Protein AF-A0A9D7CNT5-F1 (afdb_monomer)

pLDDT: mean 75.41, std 21.06, range [36.44, 98.56]

Sequence (329 aa):
MRHAVCVSWAFATLTALVACDKGSSTTARPSPSAAPSAATTAANAPPASASPSAASPAASAALAAGKMAHCPNIVPGANTVIKDAEGGVSLTITAKEPASVTEIRTRGKVLAESAKNMTPDVKHTGSGEGGGSFGRCPVVMRNTAVELKDVEGGAELVVKPKDPKELDWLKREARERLAELGDRAAKEAGQGKMAHCPSATDGAKTTAKDLKDAVEVTIVGTNEAQAKEIRERGKQVIAAAKLEAKKVTHKGDGSGGGGFGRCPVVLKDTVVESKEIPLGMAFTVKPEKPGELAQLKKETLERIEKFSPAPVPADKAKADKSDKGKGGR

Structure (mmCIF, N/CA/C/O backbone):
data_AF-A0A9D7CNT5-F1
#
_entry.id   AF-A0A9D7CNT5-F1
#
loop_
_atom_site.group_PDB
_atom_site.id
_atom_site.type_symbol
_atom_site.label_atom_id
_atom_site.label_alt_id
_atom_site.label_comp_id
_atom_site.label_asym_id
_atom_site.label_entity_id
_atom_site.label_seq_id
_atom_site.pdbx_PDB_ins_code
_atom_site.Cartn_x
_atom_site.Cartn_y
_atom_site.Cartn_z
_atom_site.occupancy
_atom_site.B_iso_or_equiv
_atom_site.auth_seq_id
_atom_site.auth_comp_id
_atom_site.auth_asym_id
_atom_site.auth_atom_id
_atom_site.pdbx_PDB_model_num
ATOM 1 N N . MET A 1 1 ? 28.781 -17.090 -49.154 1.00 46.22 1 MET A N 1
ATOM 2 C CA . MET A 1 1 ? 28.427 -18.462 -48.733 1.00 46.22 1 MET A CA 1
ATOM 3 C C . MET A 1 1 ? 27.181 -18.370 -47.868 1.00 46.22 1 MET A C 1
ATOM 5 O O . MET A 1 1 ? 27.241 -17.792 -46.794 1.00 46.22 1 MET A O 1
ATOM 9 N N . ARG A 1 2 ? 26.028 -18.779 -48.406 1.00 39.84 2 ARG A N 1
ATOM 10 C CA . ARG A 1 2 ? 24.719 -18.725 -47.738 1.00 39.84 2 ARG A CA 1
ATOM 11 C C . ARG A 1 2 ? 24.399 -20.132 -47.237 1.00 39.84 2 ARG A C 1
ATOM 13 O O . ARG A 1 2 ? 24.515 -21.075 -48.015 1.00 39.84 2 ARG A O 1
ATOM 20 N N . HIS A 1 3 ? 24.026 -20.285 -45.973 1.00 42.66 3 HIS A N 1
ATOM 21 C CA . HIS A 1 3 ? 23.477 -21.536 -45.455 1.00 42.66 3 HIS A CA 1
ATOM 22 C C . HIS A 1 3 ? 22.016 -21.300 -45.094 1.00 42.66 3 HIS A C 1
ATOM 24 O O . HIS A 1 3 ? 21.699 -20.559 -44.168 1.00 42.66 3 HIS A O 1
ATOM 30 N N . ALA A 1 4 ? 21.142 -21.889 -45.907 1.00 48.75 4 ALA A N 1
ATOM 31 C CA . ALA A 1 4 ? 19.732 -22.055 -45.617 1.00 48.75 4 ALA A CA 1
ATOM 32 C C . ALA A 1 4 ? 19.587 -23.311 -44.753 1.00 48.75 4 ALA A C 1
ATOM 34 O O . ALA A 1 4 ? 20.064 -24.376 -45.141 1.00 48.75 4 ALA A O 1
ATOM 35 N N . VAL A 1 5 ? 18.941 -23.189 -43.596 1.00 56.56 5 VAL A N 1
ATOM 36 C CA . VAL A 1 5 ? 18.545 -24.340 -42.782 1.00 56.56 5 VAL A CA 1
ATOM 37 C C . VAL A 1 5 ? 17.031 -24.456 -42.872 1.00 56.56 5 VAL A C 1
ATOM 39 O O . VAL A 1 5 ? 16.290 -23.598 -42.401 1.00 56.56 5 VAL A O 1
ATOM 42 N N . CYS A 1 6 ? 16.605 -25.514 -43.553 1.00 51.44 6 CYS A N 1
ATOM 43 C CA . CYS A 1 6 ? 15.235 -25.979 -43.665 1.00 51.44 6 CYS A CA 1
ATOM 44 C C . CYS A 1 6 ? 14.973 -26.929 -42.486 1.00 51.44 6 CYS A C 1
ATOM 46 O O . CYS A 1 6 ? 15.732 -27.878 -42.302 1.00 51.44 6 CYS A O 1
ATOM 48 N N . VAL A 1 7 ? 13.926 -26.697 -41.691 1.00 57.66 7 VAL A N 1
ATOM 49 C CA . VAL A 1 7 ? 13.449 -27.675 -40.698 1.00 57.66 7 VAL A CA 1
ATOM 50 C C . VAL A 1 7 ? 11.951 -27.862 -40.904 1.00 57.66 7 VAL A C 1
ATOM 52 O O . VAL A 1 7 ? 11.159 -26.963 -40.644 1.00 57.66 7 VAL A O 1
ATOM 55 N N . SER A 1 8 ? 11.595 -29.042 -41.412 1.00 51.50 8 SER A N 1
ATOM 56 C CA . SER A 1 8 ? 10.234 -29.569 -41.549 1.00 51.50 8 SER A CA 1
ATOM 57 C C . SER A 1 8 ? 10.047 -30.718 -40.577 1.00 51.50 8 SER A C 1
ATOM 59 O O . SER A 1 8 ? 10.682 -31.736 -40.794 1.00 51.50 8 SER A O 1
ATOM 61 N N . TRP A 1 9 ? 9.165 -30.597 -39.587 1.00 46.00 9 TRP A N 1
ATOM 62 C CA . TRP A 1 9 ? 8.539 -31.705 -38.843 1.00 46.00 9 TRP A CA 1
ATOM 63 C C . TRP A 1 9 ? 7.215 -31.156 -38.284 1.00 46.00 9 TRP A C 1
ATOM 65 O O . TRP A 1 9 ? 7.184 -30.002 -37.873 1.00 46.00 9 TRP A O 1
ATOM 75 N N . ALA A 1 10 ? 6.090 -31.845 -38.143 1.00 51.62 10 ALA A N 1
ATOM 76 C CA . ALA A 1 10 ? 5.500 -33.077 -38.657 1.00 51.62 10 ALA A CA 1
ATOM 77 C C . ALA A 1 10 ? 4.103 -33.077 -37.992 1.00 51.62 10 ALA A C 1
ATOM 79 O O . ALA A 1 10 ? 4.007 -32.938 -36.773 1.00 51.62 10 ALA A O 1
ATOM 80 N N . PHE A 1 11 ? 3.020 -33.145 -38.770 1.00 47.91 11 PHE A N 1
ATOM 81 C CA . PHE A 1 11 ? 1.663 -33.284 -38.232 1.00 47.91 11 PHE A CA 1
ATOM 82 C C . PHE A 1 11 ? 1.489 -34.691 -37.643 1.00 47.91 11 PHE A C 1
ATOM 84 O O . PHE A 1 11 ? 1.741 -35.674 -38.334 1.00 47.91 11 PHE A O 1
ATOM 91 N N . ALA A 1 12 ? 1.015 -34.787 -36.400 1.00 60.62 12 ALA A N 1
ATOM 92 C CA . ALA A 1 12 ? 0.506 -36.028 -35.826 1.00 60.62 12 ALA A CA 1
ATOM 93 C C . ALA A 1 12 ? -0.975 -35.848 -35.479 1.00 60.62 12 ALA A C 1
ATOM 95 O O . ALA A 1 12 ? -1.344 -35.261 -34.463 1.00 60.62 12 ALA A O 1
ATOM 96 N N . THR A 1 13 ? -1.815 -36.334 -36.383 1.00 56.84 13 THR A N 1
ATOM 97 C CA . THR A 1 13 ? -3.250 -36.550 -36.219 1.00 56.84 13 THR A CA 1
ATOM 98 C C . THR A 1 13 ? -3.454 -37.810 -35.377 1.00 56.84 13 THR A C 1
ATOM 100 O O . THR A 1 13 ? -2.912 -38.859 -35.720 1.00 56.84 13 THR A O 1
ATOM 103 N N . LEU A 1 14 ? -4.259 -37.741 -34.314 1.00 59.62 14 LEU A N 1
ATOM 104 C CA . LEU A 1 14 ? -4.795 -38.925 -33.640 1.00 59.62 14 LEU A CA 1
ATOM 105 C C . LEU A 1 14 ? -6.319 -38.797 -33.575 1.00 59.62 14 LEU A C 1
ATOM 107 O O . LEU A 1 14 ? -6.858 -37.806 -33.085 1.00 59.62 14 LEU A O 1
ATOM 111 N N . THR A 1 15 ? -6.999 -39.791 -34.131 1.00 56.41 15 THR A N 1
ATOM 112 C CA . THR A 1 15 ? -8.455 -39.910 -34.242 1.00 56.41 15 THR A CA 1
ATOM 113 C C . THR A 1 15 ? -8.889 -41.211 -33.562 1.00 56.41 15 THR A C 1
ATOM 115 O O . THR A 1 15 ? -8.133 -42.179 -33.611 1.00 56.41 15 THR A O 1
ATOM 118 N N . ALA A 1 16 ? -10.142 -41.225 -33.068 1.00 48.50 16 ALA A N 1
ATOM 119 C CA . ALA A 1 16 ? -10.997 -42.389 -32.746 1.00 48.50 16 ALA A CA 1
ATOM 120 C C . ALA A 1 16 ? -10.707 -43.144 -31.414 1.00 48.50 16 ALA A C 1
ATOM 122 O O . ALA A 1 16 ? -9.555 -43.258 -31.029 1.00 48.50 16 ALA A O 1
ATOM 123 N N . LEU A 1 17 ? -11.662 -43.711 -30.642 1.00 47.91 17 LEU A N 1
ATOM 124 C CA . LEU A 1 17 ? -13.092 -44.078 -30.817 1.00 47.91 17 LEU A CA 1
ATOM 125 C C . LEU A 1 17 ? -13.688 -44.600 -29.457 1.00 47.91 17 LEU A C 1
ATOM 127 O O . LEU A 1 17 ? -12.913 -45.077 -28.636 1.00 47.91 17 LEU A O 1
ATOM 131 N N . VAL A 1 18 ? -15.042 -44.637 -29.325 1.00 53.25 18 VAL A N 1
ATOM 132 C CA . VAL A 1 18 ? -15.906 -45.626 -28.570 1.00 53.25 18 VAL A CA 1
ATOM 133 C C . VAL A 1 18 ? -16.017 -45.475 -27.024 1.00 53.25 18 VAL A C 1
ATOM 135 O O . VAL A 1 18 ? -15.021 -45.177 -26.389 1.00 53.25 18 VAL A O 1
ATOM 138 N N . ALA A 1 19 ? -17.135 -45.660 -26.283 1.00 44.97 19 ALA A N 1
ATOM 139 C CA . ALA A 1 19 ? -18.551 -46.082 -26.457 1.00 44.97 19 ALA A CA 1
ATOM 140 C C . ALA A 1 19 ? -19.403 -45.492 -25.288 1.00 44.97 19 ALA A C 1
ATOM 142 O O . ALA A 1 19 ? -18.865 -45.235 -24.218 1.00 44.97 19 ALA A O 1
ATOM 143 N N . CYS A 1 20 ? -20.668 -45.089 -25.489 1.00 49.06 20 CYS A N 1
ATOM 144 C CA . CYS A 1 20 ? -21.918 -45.796 -25.112 1.00 49.06 20 CYS A CA 1
ATOM 145 C C . CYS A 1 20 ? -21.986 -46.429 -23.706 1.00 49.06 20 CYS A C 1
ATOM 147 O O . CYS A 1 20 ? -21.413 -47.489 -23.501 1.00 49.06 20 CYS A O 1
ATOM 149 N N . ASP A 1 21 ? -22.854 -45.890 -22.838 1.00 46.88 21 ASP A N 1
ATOM 150 C CA . ASP A 1 21 ? -23.742 -46.720 -22.011 1.00 46.88 21 ASP A CA 1
ATOM 151 C C . ASP A 1 21 ? -25.128 -46.054 -21.875 1.00 46.88 21 ASP A C 1
ATOM 153 O O . ASP A 1 21 ? -25.247 -44.835 -21.711 1.00 46.88 21 ASP A O 1
ATOM 157 N N . LYS A 1 22 ? -26.175 -46.854 -22.086 1.00 57.72 22 LYS A N 1
ATOM 158 C CA . LYS A 1 22 ? -27.581 -46.475 -22.278 1.00 57.72 22 LYS A CA 1
ATOM 159 C C . LYS A 1 22 ? -28.444 -47.614 -21.727 1.00 57.72 22 LYS A C 1
ATOM 161 O O . LYS A 1 22 ? -28.371 -48.724 -22.241 1.00 57.72 22 LYS A O 1
ATOM 166 N N . GLY A 1 23 ? -29.337 -47.299 -20.786 1.00 48.41 23 GLY A N 1
ATOM 167 C CA . GLY A 1 23 ? -30.387 -48.190 -20.256 1.00 48.41 23 GLY A CA 1
ATOM 168 C C . GLY A 1 23 ? -30.176 -48.512 -18.769 1.00 48.41 23 GLY A C 1
ATOM 169 O O . GLY A 1 23 ? -29.051 -48.636 -18.329 1.00 48.41 23 GLY A O 1
ATOM 170 N N . SER A 1 24 ? -31.180 -48.656 -17.906 1.00 43.91 24 SER A N 1
ATOM 171 C CA . SER A 1 24 ? -32.592 -48.940 -18.132 1.00 43.91 24 SER A CA 1
ATOM 172 C C . SER A 1 24 ? -33.426 -48.593 -16.885 1.00 43.91 24 SER A C 1
ATOM 174 O O . SER A 1 24 ? -32.916 -48.218 -15.832 1.00 43.91 24 SER A O 1
ATOM 176 N N . SER A 1 25 ? -34.729 -48.712 -17.073 1.00 52.03 25 SER A N 1
ATOM 177 C CA . SER A 1 25 ? -35.863 -48.139 -16.358 1.00 52.03 25 SER A CA 1
ATOM 178 C C . SER A 1 25 ? -36.402 -48.984 -15.185 1.00 52.03 25 SER A C 1
ATOM 180 O O . SER A 1 25 ? -36.160 -50.185 -15.117 1.00 52.03 25 SER A O 1
ATOM 182 N N . THR A 1 26 ? -37.322 -48.362 -14.423 1.00 47.91 26 THR A N 1
ATOM 183 C CA . THR A 1 26 ? -38.452 -48.974 -13.668 1.00 47.91 26 THR A CA 1
ATOM 184 C C . THR A 1 26 ? -38.088 -49.524 -12.276 1.00 47.91 26 THR A C 1
ATOM 186 O O . THR A 1 26 ? -37.237 -50.389 -12.134 1.00 47.91 26 THR A O 1
ATOM 189 N N . THR A 1 27 ? -38.717 -49.097 -11.172 1.00 50.38 27 THR A N 1
ATOM 190 C CA . THR A 1 27 ? -40.047 -49.581 -10.742 1.00 50.38 27 THR A CA 1
ATOM 191 C C . THR A 1 27 ? -40.588 -48.746 -9.571 1.00 50.38 27 THR A C 1
ATOM 193 O O . THR A 1 27 ? -39.849 -48.356 -8.674 1.00 50.38 27 THR A O 1
ATOM 196 N N . ALA A 1 28 ? -41.895 -48.480 -9.596 1.00 57.41 28 ALA A N 1
ATOM 197 C CA . ALA A 1 28 ? -42.664 -47.792 -8.561 1.00 57.41 28 ALA A CA 1
ATOM 198 C C . ALA A 1 28 ? -43.275 -48.762 -7.522 1.00 57.41 28 ALA A C 1
ATOM 200 O O . ALA A 1 28 ? -43.333 -49.966 -7.769 1.00 57.41 28 ALA A O 1
ATOM 201 N N . ARG A 1 29 ? -43.891 -48.162 -6.479 1.00 57.84 29 ARG A N 1
ATOM 202 C CA . ARG A 1 29 ? -44.942 -48.661 -5.541 1.00 57.84 29 ARG A CA 1
ATOM 203 C C . ARG A 1 29 ? -44.456 -49.117 -4.138 1.00 57.84 29 ARG A C 1
ATOM 205 O O . ARG A 1 29 ? -43.322 -49.553 -4.012 1.00 57.84 29 ARG A O 1
ATOM 212 N N . PRO A 1 30 ? -45.330 -49.131 -3.103 1.00 63.06 30 PRO A N 1
ATOM 213 C CA . PRO A 1 30 ? -45.979 -48.000 -2.421 1.00 63.06 30 PRO A CA 1
ATOM 214 C C . PRO A 1 30 ? -45.666 -47.922 -0.901 1.00 63.06 30 PRO A C 1
ATOM 216 O O . PRO A 1 30 ? -45.020 -48.786 -0.323 1.00 63.06 30 PRO A O 1
ATOM 219 N N . SER A 1 31 ? -46.208 -46.867 -0.282 1.00 59.31 31 SER A N 1
ATOM 220 C CA . SER A 1 31 ? -46.311 -46.553 1.156 1.00 59.31 31 SER A CA 1
ATOM 221 C C . SER A 1 31 ? -46.894 -47.685 2.034 1.00 59.31 31 SER A C 1
ATOM 223 O O . SER A 1 31 ? -47.686 -48.492 1.541 1.00 59.31 31 SER A O 1
ATOM 225 N N . PRO A 1 32 ? -46.583 -47.695 3.349 1.00 60.44 32 PRO A N 1
ATOM 226 C CA . PRO A 1 32 ? -47.627 -47.298 4.299 1.00 60.44 32 PRO A CA 1
ATOM 227 C C . PRO A 1 32 ? -47.170 -46.314 5.395 1.00 60.44 32 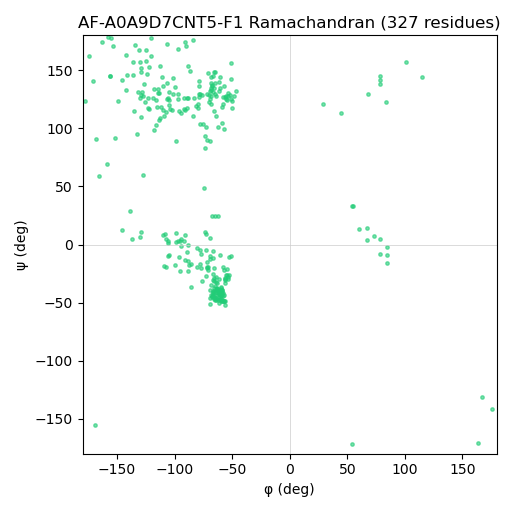PRO A C 1
ATOM 229 O O . PRO A 1 32 ? -46.003 -45.962 5.534 1.00 60.44 32 PRO A O 1
ATOM 232 N N . SER A 1 33 ? -48.191 -45.852 6.114 1.00 63.78 33 SER A N 1
ATOM 233 C CA . SER A 1 33 ? -48.302 -44.711 7.020 1.00 63.78 33 SER A CA 1
ATOM 234 C C . SER A 1 33 ? -48.120 -45.069 8.511 1.00 63.78 33 SER A C 1
ATOM 236 O O . SER A 1 33 ? -48.260 -46.232 8.881 1.00 63.78 33 SER A O 1
ATOM 238 N N . ALA A 1 34 ? -47.969 -44.010 9.330 1.00 48.78 34 ALA A N 1
ATOM 239 C CA . ALA A 1 34 ? -48.046 -43.890 10.804 1.00 48.78 34 ALA A CA 1
ATOM 240 C C . ALA A 1 34 ? -46.810 -44.365 11.612 1.00 48.78 34 ALA A C 1
ATOM 242 O O . ALA A 1 34 ? -46.230 -45.393 11.305 1.00 48.78 34 ALA A O 1
ATOM 243 N N . ALA A 1 35 ? -46.322 -43.700 12.671 1.00 55.16 35 ALA A N 1
ATOM 244 C CA . ALA A 1 35 ? -46.867 -42.683 13.582 1.00 55.16 35 ALA A CA 1
ATOM 245 C C . ALA A 1 35 ? -45.697 -41.880 14.251 1.00 55.16 35 ALA A C 1
ATOM 247 O O . ALA A 1 35 ? -44.534 -42.158 13.954 1.00 55.16 35 ALA A O 1
ATOM 248 N N . PRO A 1 36 ? -45.959 -40.868 15.108 1.00 63.66 36 PRO A N 1
ATOM 249 C CA . PRO A 1 36 ? -45.050 -39.751 15.380 1.00 63.66 36 PRO A CA 1
ATOM 250 C C . PRO A 1 36 ? -44.026 -40.052 16.482 1.00 63.66 36 PRO A C 1
ATOM 252 O O . PRO A 1 36 ? -44.336 -40.744 17.449 1.00 63.66 36 PRO A O 1
ATOM 255 N N . SER A 1 37 ? -42.833 -39.457 16.391 1.00 47.69 37 SER A N 1
ATOM 256 C CA . SER A 1 37 ? -41.881 -39.448 17.503 1.00 47.69 37 SER A CA 1
ATOM 257 C C . SER A 1 37 ? -41.277 -38.059 17.699 1.00 47.69 37 SER A C 1
ATOM 259 O O . SER A 1 37 ? -40.632 -37.513 16.810 1.00 47.69 3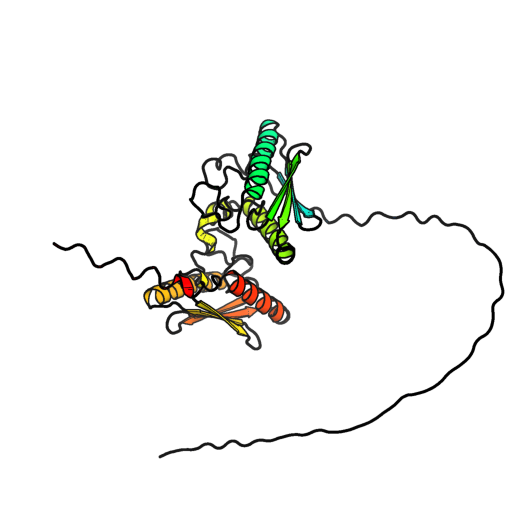7 SER A O 1
ATOM 261 N N . ALA A 1 38 ? -41.611 -37.516 18.869 1.00 44.72 38 ALA A N 1
ATOM 262 C CA . ALA A 1 38 ? -40.961 -36.501 19.688 1.00 44.72 38 ALA A CA 1
ATOM 263 C C . ALA A 1 38 ? -40.091 -35.421 19.019 1.00 44.72 38 ALA A C 1
ATOM 265 O O . ALA A 1 38 ? -39.028 -35.664 18.453 1.00 44.72 38 ALA A O 1
ATOM 266 N N . ALA A 1 39 ? -40.520 -34.181 19.252 1.00 53.56 39 ALA A N 1
ATOM 267 C CA . ALA A 1 39 ? -39.726 -32.976 19.121 1.00 53.56 39 ALA A CA 1
ATOM 268 C C . ALA A 1 39 ? -38.436 -33.054 19.956 1.00 53.56 39 ALA A C 1
ATOM 270 O O . ALA A 1 39 ? -38.489 -33.178 21.178 1.00 53.56 39 ALA A O 1
ATOM 271 N N . THR A 1 40 ? -37.295 -32.866 19.293 1.00 44.88 40 THR A N 1
ATOM 272 C CA . THR A 1 40 ? -36.051 -32.445 19.939 1.00 44.88 40 THR A CA 1
ATOM 273 C C . THR A 1 40 ? -35.690 -31.080 19.375 1.00 44.88 40 THR A C 1
ATOM 275 O O . THR A 1 40 ? -35.215 -30.948 18.249 1.00 44.88 40 THR A O 1
ATOM 278 N N . THR A 1 41 ? -35.959 -30.044 20.162 1.00 50.94 41 THR A N 1
ATOM 279 C CA . THR A 1 41 ? -35.414 -28.696 19.997 1.00 50.94 41 THR A CA 1
ATOM 280 C C . THR A 1 41 ? -33.888 -28.759 20.022 1.00 50.94 41 THR A C 1
ATOM 282 O O . THR A 1 41 ? -33.284 -28.822 21.092 1.00 50.94 41 THR A O 1
ATOM 285 N N . ALA A 1 42 ? -33.257 -28.744 18.848 1.00 49.12 42 ALA A N 1
ATOM 286 C CA . ALA A 1 42 ? -31.833 -28.476 18.716 1.00 49.12 42 ALA A CA 1
ATOM 287 C C . ALA A 1 42 ? -31.632 -26.957 18.690 1.00 49.12 42 ALA A C 1
ATOM 289 O O . ALA A 1 42 ? -32.058 -26.266 17.764 1.00 49.12 42 ALA A O 1
ATOM 290 N N . ALA A 1 43 ? -31.032 -26.443 19.759 1.00 51.50 43 ALA A N 1
ATOM 291 C CA . ALA A 1 43 ? -30.649 -25.052 19.897 1.00 51.50 43 ALA A CA 1
ATOM 292 C C . ALA A 1 43 ? -29.696 -24.642 18.763 1.00 51.50 43 ALA A C 1
ATOM 294 O O . ALA A 1 43 ? -28.664 -25.273 18.540 1.00 51.50 43 ALA A O 1
ATOM 295 N N . ASN A 1 44 ? -30.049 -23.556 18.073 1.00 52.00 44 ASN A N 1
ATOM 296 C CA . ASN A 1 44 ? -29.173 -22.837 17.157 1.00 52.00 44 ASN A CA 1
ATOM 297 C C . ASN A 1 44 ? -27.939 -22.353 17.934 1.00 52.00 44 ASN A C 1
ATOM 299 O O . ASN A 1 44 ? -28.018 -21.402 18.712 1.00 52.00 44 ASN A O 1
ATOM 303 N N . ALA A 1 45 ? -26.804 -23.020 17.733 1.00 47.88 45 ALA A N 1
ATOM 304 C CA . ALA A 1 45 ? -25.516 -22.544 18.211 1.00 47.88 45 ALA A CA 1
ATOM 305 C C . ALA A 1 45 ? -25.079 -21.331 17.360 1.00 47.88 45 ALA A C 1
ATOM 307 O O . ALA A 1 45 ? -25.112 -21.415 16.129 1.00 47.88 45 ALA A O 1
ATOM 308 N N . PRO A 1 46 ? -24.683 -20.201 17.971 1.00 54.88 46 PRO A N 1
ATOM 309 C CA . PRO A 1 46 ? -24.177 -19.050 17.231 1.00 54.88 46 PRO A CA 1
ATOM 310 C C . PRO A 1 46 ? -22.857 -19.389 16.509 1.00 54.88 46 PRO A C 1
ATOM 312 O O . PRO A 1 46 ? -22.074 -20.201 17.011 1.00 54.88 46 PRO A O 1
ATOM 315 N N . PRO A 1 47 ? -22.585 -18.777 15.340 1.00 54.66 47 PRO A N 1
ATOM 316 C CA . PRO A 1 47 ? -21.362 -19.024 14.588 1.00 54.66 47 PRO A CA 1
ATOM 317 C C . PRO A 1 47 ? -20.120 -18.627 15.394 1.00 54.66 47 PRO A C 1
ATOM 319 O O . PRO A 1 47 ? -20.092 -17.612 16.090 1.00 54.66 47 PRO A O 1
ATOM 322 N N . ALA A 1 48 ? -19.096 -19.473 15.282 1.00 40.78 48 ALA A N 1
ATOM 323 C CA . ALA A 1 48 ? -17.843 -19.409 16.014 1.00 40.78 48 ALA A CA 1
ATOM 324 C C . ALA A 1 48 ? -17.140 -18.046 15.887 1.00 40.78 48 ALA A C 1
ATOM 326 O O . ALA A 1 48 ? -16.872 -17.554 14.790 1.00 40.78 48 ALA A O 1
ATOM 327 N N . SER A 1 49 ? -16.804 -17.476 17.047 1.00 48.78 49 SER A N 1
ATOM 328 C CA . SER A 1 49 ? -15.953 -16.300 17.219 1.00 48.78 49 SER A CA 1
ATOM 329 C C . SER A 1 49 ? -14.641 -16.422 16.445 1.00 48.78 49 SER A C 1
ATOM 331 O O . SER A 1 49 ? -13.847 -17.333 16.678 1.00 48.78 49 SER A O 1
ATOM 333 N N . ALA A 1 50 ? -14.385 -15.445 15.576 1.00 46.06 50 ALA A N 1
ATOM 334 C CA . ALA A 1 50 ? -13.081 -15.217 14.971 1.00 46.06 50 ALA A 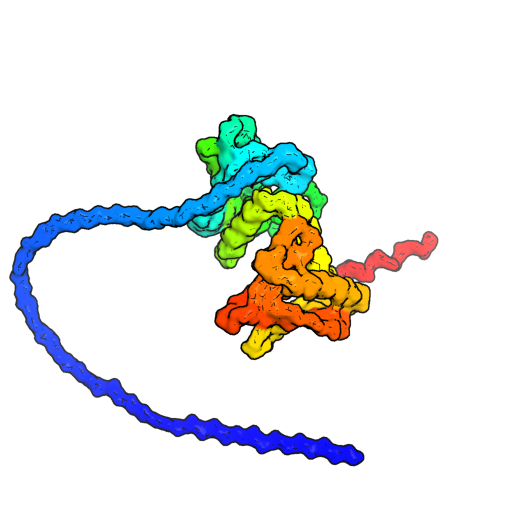CA 1
ATOM 335 C C . ALA A 1 50 ? -12.013 -14.926 16.045 1.00 46.06 50 ALA A C 1
ATOM 337 O O . ALA A 1 50 ? -12.287 -14.275 17.056 1.00 46.06 50 ALA A O 1
ATOM 338 N N . SER A 1 51 ? -10.791 -15.407 15.800 1.00 42.19 51 SER A N 1
ATOM 339 C CA . SER A 1 51 ? -9.623 -15.248 16.669 1.00 42.19 51 SER A CA 1
ATOM 340 C C . SER A 1 51 ? -9.378 -13.786 17.084 1.00 42.19 51 SER A C 1
ATOM 342 O O . SER A 1 51 ? -9.540 -12.882 16.258 1.00 42.19 51 SER A O 1
ATOM 344 N N . PRO A 1 52 ? -8.943 -13.524 18.332 1.00 36.44 52 PRO A N 1
ATOM 345 C CA . PRO A 1 52 ? -8.611 -12.177 18.777 1.00 36.44 52 PRO A CA 1
ATOM 346 C C . PRO A 1 52 ? -7.411 -11.646 17.983 1.00 36.44 52 PRO A C 1
ATOM 348 O O . PRO A 1 52 ? -6.286 -12.120 18.126 1.00 36.44 52 PRO A O 1
ATOM 351 N N . SER A 1 53 ? -7.664 -10.658 17.122 1.00 47.09 53 SER A N 1
ATOM 352 C CA . SER A 1 53 ? -6.616 -9.888 16.452 1.00 47.09 53 SER A CA 1
ATOM 353 C C . SER A 1 53 ? -5.815 -9.123 17.505 1.00 47.09 53 SER A C 1
ATOM 355 O O . SER A 1 53 ? -6.394 -8.414 18.328 1.00 47.09 53 SER A O 1
ATOM 357 N N . ALA A 1 54 ? -4.490 -9.275 17.476 1.00 41.50 54 ALA A N 1
ATOM 358 C CA . ALA A 1 54 ? -3.571 -8.675 18.434 1.00 41.50 54 ALA A CA 1
ATOM 359 C C . ALA A 1 54 ? -3.750 -7.148 18.512 1.00 41.50 54 ALA A C 1
ATOM 361 O O . ALA A 1 54 ? -3.681 -6.444 17.504 1.00 41.50 54 ALA A O 1
ATOM 362 N N . ALA A 1 55 ? -3.979 -6.648 19.726 1.00 46.09 55 ALA A N 1
ATOM 363 C CA . ALA A 1 55 ? -3.988 -5.226 20.030 1.00 46.09 55 ALA A CA 1
ATOM 364 C C . ALA A 1 55 ? -2.561 -4.670 19.899 1.00 46.09 55 ALA A C 1
ATOM 366 O O . ALA A 1 55 ? -1.653 -5.123 20.595 1.00 46.09 55 ALA A O 1
ATOM 367 N N . SER A 1 56 ? -2.359 -3.688 19.020 1.00 45.84 56 SER A N 1
ATOM 368 C CA . SER A 1 56 ? -1.069 -2.999 18.884 1.00 45.84 56 SER A CA 1
ATOM 369 C C . SER A 1 56 ? -0.898 -1.950 20.001 1.00 45.84 56 SER A C 1
ATOM 371 O O . SER A 1 56 ? -1.864 -1.238 20.300 1.00 45.84 56 SER A O 1
ATOM 373 N N . PRO A 1 57 ? 0.283 -1.832 20.645 1.00 42.12 57 PRO A N 1
ATOM 374 C CA . PRO A 1 57 ? 0.518 -0.857 21.710 1.00 42.12 57 PRO A CA 1
ATOM 375 C C . PRO A 1 57 ? 0.488 0.594 21.199 1.00 42.12 57 PRO A C 1
ATOM 377 O O . PRO A 1 57 ? 0.915 0.900 20.087 1.00 42.12 57 PRO A O 1
ATOM 380 N N . ALA A 1 58 ? -0.029 1.492 22.044 1.00 43.50 58 ALA A N 1
ATOM 381 C CA . ALA A 1 58 ? -0.250 2.906 21.747 1.00 43.50 58 ALA A CA 1
ATOM 382 C C . ALA A 1 58 ? 1.068 3.687 21.597 1.00 43.50 58 ALA A C 1
ATOM 384 O O . ALA A 1 58 ? 1.955 3.586 22.445 1.00 43.50 58 ALA A O 1
ATOM 385 N N . ALA A 1 59 ? 1.180 4.522 20.558 1.00 45.25 59 ALA A N 1
ATOM 386 C CA . ALA A 1 59 ? 2.397 5.281 20.274 1.00 45.25 59 ALA A CA 1
ATOM 387 C C . ALA A 1 59 ? 2.149 6.782 19.984 1.00 45.25 59 ALA A C 1
ATOM 389 O O . ALA A 1 59 ? 1.976 7.169 18.832 1.00 45.25 59 ALA A O 1
ATOM 390 N N . SER A 1 60 ? 2.286 7.580 21.055 1.00 49.84 60 SER A N 1
ATOM 391 C CA . SER A 1 60 ? 2.914 8.920 21.203 1.00 49.84 60 SER A CA 1
ATOM 392 C C . SER A 1 60 ? 2.349 10.206 20.561 1.00 49.84 60 SER A C 1
ATOM 394 O O . SER A 1 60 ? 2.236 10.353 19.350 1.00 49.84 60 SER A O 1
ATOM 396 N N . ALA A 1 61 ? 2.228 11.219 21.434 1.00 44.66 61 ALA A N 1
ATOM 397 C CA . ALA A 1 61 ? 1.780 12.607 21.256 1.00 44.66 61 ALA A CA 1
ATOM 398 C C . ALA A 1 61 ? 2.681 13.571 20.455 1.00 44.66 61 ALA A C 1
ATOM 400 O O . ALA A 1 61 ? 2.363 14.750 20.352 1.00 44.66 61 ALA A O 1
ATOM 401 N N . ALA A 1 62 ? 3.774 13.109 19.845 1.00 45.22 62 ALA A N 1
ATOM 402 C CA . ALA A 1 62 ? 4.727 13.981 19.141 1.00 45.22 62 ALA A CA 1
ATOM 403 C C . ALA A 1 62 ? 4.423 14.188 17.634 1.00 45.22 62 ALA A C 1
ATOM 405 O O . ALA A 1 62 ? 5.241 14.746 16.913 1.00 45.22 62 ALA A O 1
ATOM 406 N N . LEU A 1 63 ? 3.267 13.726 17.137 1.00 49.44 63 LEU A N 1
ATOM 407 C CA . LEU A 1 63 ? 2.949 13.612 15.698 1.00 49.44 63 LEU A CA 1
ATOM 408 C C . LEU A 1 63 ? 1.878 14.600 15.190 1.00 49.44 63 LEU A C 1
ATOM 410 O O . LEU A 1 63 ? 1.412 14.469 14.059 1.00 49.44 63 LEU A O 1
ATOM 414 N N . ALA A 1 64 ? 1.456 15.572 16.005 1.00 48.84 64 ALA A N 1
ATOM 415 C CA . ALA A 1 64 ? 0.306 16.429 15.692 1.00 48.84 64 ALA A CA 1
ATOM 416 C C . ALA A 1 64 ? 0.549 17.451 14.559 1.00 48.84 64 ALA A C 1
ATOM 418 O O . ALA A 1 64 ? -0.411 17.923 13.956 1.00 48.84 64 ALA A O 1
ATOM 419 N N . ALA A 1 65 ? 1.803 17.765 14.221 1.00 48.59 65 ALA A N 1
ATOM 420 C CA . ALA A 1 65 ? 2.139 18.689 13.139 1.00 48.59 65 ALA A CA 1
ATOM 421 C C . ALA A 1 65 ? 2.505 17.916 11.861 1.00 48.59 65 ALA A C 1
ATOM 423 O O . ALA A 1 65 ? 3.664 17.576 11.635 1.00 48.59 65 ALA A O 1
ATOM 424 N N . GLY A 1 66 ? 1.520 17.596 11.018 1.00 63.00 66 GLY A N 1
ATOM 425 C CA . GLY A 1 66 ? 1.804 17.013 9.707 1.00 63.00 66 GLY A CA 1
ATOM 426 C C . GLY A 1 66 ? 0.619 16.350 9.017 1.00 63.00 66 GLY A C 1
ATOM 427 O O . GLY A 1 66 ? -0.520 16.401 9.470 1.00 63.00 66 GLY A O 1
ATOM 428 N N . LYS A 1 67 ? 0.927 15.660 7.915 1.00 66.06 67 LYS A N 1
ATOM 429 C CA . LYS A 1 67 ? 0.013 14.923 7.021 1.00 66.06 67 LYS A CA 1
ATOM 430 C C . LYS A 1 67 ? -0.944 13.927 7.711 1.00 66.06 67 LYS A C 1
ATOM 432 O O . LYS A 1 67 ? -1.846 13.421 7.062 1.00 66.06 67 LYS A O 1
ATOM 437 N N . MET A 1 68 ? -0.774 13.645 9.004 1.00 76.00 68 MET A N 1
ATOM 438 C CA . MET A 1 68 ? -1.611 12.740 9.802 1.00 76.00 68 MET A CA 1
ATOM 439 C C . MET A 1 68 ? -2.508 13.441 10.835 1.00 76.00 68 MET A C 1
ATOM 441 O O . MET A 1 68 ? -3.132 12.756 11.644 1.00 76.00 68 MET A O 1
ATOM 445 N N . ALA A 1 69 ? -2.610 14.773 10.812 1.00 82.75 69 ALA A N 1
ATOM 446 C CA . ALA A 1 69 ? -3.363 15.552 11.803 1.00 82.75 69 ALA A CA 1
ATOM 447 C C . ALA A 1 69 ? -4.830 15.107 11.976 1.00 82.75 69 ALA A C 1
ATOM 449 O O . ALA A 1 69 ? -5.372 15.196 13.071 1.00 82.75 69 ALA A O 1
ATOM 450 N N . HIS A 1 70 ? -5.458 14.562 10.930 1.00 88.94 70 HIS A N 1
ATOM 451 C CA . HIS A 1 70 ? -6.839 14.069 10.986 1.00 88.94 70 HIS A CA 1
ATOM 452 C C . HIS A 1 70 ? -6.959 12.560 11.209 1.00 88.94 70 HIS A C 1
ATOM 454 O O . HIS A 1 70 ? -8.069 12.041 11.226 1.00 88.94 70 HIS A O 1
ATOM 460 N N . CYS A 1 71 ? -5.856 11.828 11.390 1.00 91.44 71 CYS A N 1
ATOM 461 C CA . CYS A 1 71 ? -5.939 10.391 11.615 1.00 91.44 71 CYS A CA 1
ATOM 462 C C . CYS A 1 71 ? -6.317 10.105 13.084 1.00 91.44 71 CYS A C 1
ATOM 464 O O . CYS A 1 71 ? -5.549 10.464 13.983 1.00 91.44 71 CYS A O 1
ATOM 466 N N . PRO A 1 72 ? -7.467 9.464 13.367 1.00 94.50 72 PRO A N 1
ATOM 467 C CA . PRO A 1 72 ? -7.869 9.118 14.732 1.00 94.50 72 PRO A CA 1
ATOM 468 C C . PRO A 1 72 ? -6.944 8.071 15.374 1.00 94.50 72 PRO A C 1
ATOM 470 O O . PRO A 1 72 ? -6.784 8.052 16.588 1.00 94.50 72 PRO A O 1
ATOM 473 N N . ASN A 1 73 ? -6.266 7.243 14.573 1.00 92.44 73 ASN A N 1
ATOM 474 C CA . ASN A 1 73 ? -5.375 6.185 15.062 1.00 92.44 73 ASN A CA 1
ATOM 475 C C . ASN A 1 73 ? -4.056 6.696 15.671 1.00 92.44 73 ASN A C 1
ATOM 477 O O . ASN A 1 73 ? -3.359 5.920 16.316 1.00 92.44 73 ASN A O 1
ATOM 481 N N . ILE A 1 74 ? -3.688 7.965 15.449 1.00 90.62 74 ILE A N 1
ATOM 482 C CA . ILE A 1 74 ? -2.478 8.561 16.046 1.00 90.62 74 ILE A CA 1
ATOM 483 C C . ILE A 1 74 ? -2.775 9.391 17.298 1.00 90.62 74 ILE A C 1
ATOM 485 O O . ILE A 1 74 ? -1.864 10.014 17.842 1.00 90.62 74 ILE A O 1
ATOM 489 N N . VAL A 1 75 ? -4.038 9.450 17.734 1.00 92.00 75 VAL A N 1
ATOM 490 C CA . VAL A 1 75 ? -4.396 10.140 18.976 1.00 92.00 75 VAL A CA 1
ATOM 491 C C . VAL A 1 75 ? -3.661 9.460 20.141 1.00 92.00 75 VAL A C 1
ATOM 493 O O . VAL A 1 75 ? -3.623 8.227 20.203 1.00 92.00 75 VAL A O 1
ATOM 496 N N . PRO A 1 76 ? -3.045 10.213 21.068 1.00 90.69 76 PRO A N 1
ATOM 497 C CA . PRO A 1 76 ? -2.326 9.624 22.193 1.00 90.69 76 PRO A CA 1
ATOM 498 C C . PRO A 1 76 ? -3.210 8.674 23.005 1.00 90.69 76 PRO A C 1
ATOM 500 O O . PRO A 1 76 ? -4.309 9.032 23.428 1.00 90.69 76 PRO A O 1
ATOM 503 N N . GLY A 1 77 ? -2.723 7.450 23.216 1.00 91.38 77 GLY A N 1
ATOM 504 C CA . GLY A 1 77 ? -3.470 6.407 23.923 1.00 91.38 77 GLY A CA 1
ATOM 505 C C . GLY A 1 77 ? -4.545 5.706 23.085 1.00 91.38 77 GLY A C 1
ATOM 506 O O . GLY A 1 77 ? -5.254 4.864 23.634 1.00 91.38 77 GLY A O 1
ATOM 507 N N . ALA A 1 78 ? -4.659 6.011 21.787 1.00 94.88 78 ALA A N 1
ATOM 508 C CA . ALA A 1 78 ? -5.559 5.296 20.895 1.00 94.88 78 ALA A CA 1
ATOM 509 C C . ALA A 1 78 ? -5.120 3.835 20.717 1.00 94.88 78 ALA A C 1
ATOM 511 O O . ALA A 1 78 ? -3.953 3.530 20.462 1.00 94.88 78 ALA A O 1
ATOM 512 N N . ASN A 1 79 ? -6.089 2.936 20.809 1.00 95.38 79 ASN A N 1
ATOM 513 C CA . ASN A 1 79 ? -6.018 1.552 20.383 1.00 95.38 79 ASN A CA 1
ATOM 514 C C . ASN A 1 79 ? -6.929 1.383 19.166 1.00 95.38 79 ASN A C 1
ATOM 516 O O . ASN A 1 79 ? -7.971 2.026 19.074 1.00 95.38 79 ASN A O 1
ATOM 520 N N . THR A 1 80 ? -6.537 0.551 18.206 1.00 96.00 80 THR A N 1
ATOM 521 C CA . THR A 1 80 ? -7.362 0.266 17.031 1.00 96.00 80 THR A CA 1
ATOM 522 C C . THR A 1 80 ? -7.513 -1.228 16.847 1.00 96.00 80 THR A C 1
ATOM 524 O O . THR A 1 80 ? -6.521 -1.954 16.797 1.00 96.00 80 THR A O 1
ATOM 527 N N . VAL A 1 81 ? -8.755 -1.655 16.648 1.00 96.25 81 VAL A N 1
ATOM 528 C CA . VAL A 1 81 ? -9.108 -3.010 16.233 1.00 96.25 81 VAL A CA 1
ATOM 529 C C . VAL A 1 81 ? -9.731 -2.941 14.844 1.00 96.25 81 VAL A C 1
ATOM 531 O O . VAL A 1 81 ? -10.637 -2.147 14.607 1.00 96.25 81 VAL A O 1
ATOM 534 N N . ILE A 1 82 ? -9.245 -3.781 13.930 1.00 96.69 82 ILE A N 1
ATOM 535 C CA . ILE A 1 82 ? -9.812 -3.935 12.589 1.00 96.69 82 ILE A CA 1
ATOM 536 C C . ILE A 1 82 ? -10.597 -5.240 12.516 1.00 96.69 82 ILE A C 1
ATOM 538 O O . ILE A 1 82 ? -10.083 -6.299 12.881 1.00 96.69 82 ILE A O 1
ATOM 542 N N . LYS A 1 83 ? -11.822 -5.166 11.996 1.00 97.75 83 LYS A N 1
ATOM 543 C CA . LYS A 1 83 ? -12.669 -6.318 11.674 1.00 97.75 83 LYS A CA 1
ATOM 544 C C . LYS A 1 83 ? -13.187 -6.197 10.248 1.00 97.75 83 LYS A C 1
ATOM 546 O O . LYS A 1 83 ? -13.366 -5.097 9.732 1.00 97.75 83 LYS A O 1
ATOM 551 N N . ASP A 1 84 ? -13.453 -7.331 9.617 1.00 97.31 84 ASP A N 1
ATOM 552 C CA . ASP A 1 84 ? -14.214 -7.324 8.372 1.00 97.31 84 ASP A CA 1
ATOM 553 C C . ASP A 1 84 ? -15.661 -6.920 8.666 1.00 97.31 84 ASP A C 1
ATOM 555 O O . ASP A 1 84 ? -16.242 -7.355 9.661 1.00 97.31 84 ASP A O 1
ATOM 559 N N . ALA A 1 85 ? -16.227 -6.086 7.800 1.00 96.94 85 ALA A N 1
ATOM 560 C CA . ALA A 1 85 ? -17.630 -5.698 7.833 1.00 96.94 85 ALA A CA 1
ATOM 561 C C . ALA A 1 85 ? -18.295 -6.093 6.509 1.00 96.94 85 ALA A C 1
ATOM 563 O O . ALA A 1 85 ? -17.615 -6.336 5.506 1.00 96.94 85 ALA A O 1
ATOM 564 N N . GLU A 1 86 ? -19.624 -6.154 6.489 1.00 96.44 86 GLU A N 1
ATOM 565 C CA . GLU A 1 86 ? -20.365 -6.396 5.253 1.00 96.44 86 GLU A CA 1
ATOM 566 C C . GLU A 1 86 ? -20.041 -5.300 4.222 1.00 96.44 86 GLU A C 1
ATOM 568 O O . GLU A 1 86 ? -20.237 -4.108 4.467 1.00 96.44 86 GLU A O 1
ATOM 573 N N . GLY A 1 87 ? -19.463 -5.709 3.089 1.00 96.06 87 GLY A N 1
ATOM 574 C CA . GLY A 1 87 ? -19.038 -4.799 2.026 1.00 96.06 87 GLY A CA 1
ATOM 575 C C . GLY A 1 87 ? -17.875 -3.867 2.387 1.00 96.06 87 GLY A C 1
ATOM 576 O O . GLY A 1 87 ? -17.642 -2.910 1.657 1.00 96.06 87 GLY A O 1
ATOM 577 N N . GLY A 1 88 ? -17.138 -4.099 3.480 1.00 96.94 88 GLY A N 1
ATOM 578 C CA . GLY A 1 88 ? -16.077 -3.180 3.896 1.00 96.94 88 GLY A CA 1
ATOM 579 C C . GLY A 1 88 ? -15.154 -3.687 5.002 1.00 96.94 88 GLY A C 1
ATOM 580 O O . GLY A 1 88 ? -14.964 -4.888 5.214 1.00 96.94 88 GLY A O 1
ATOM 581 N N . VAL A 1 89 ? -14.565 -2.731 5.715 1.00 97.94 89 VAL A N 1
ATOM 582 C CA . VAL A 1 89 ? -13.720 -2.942 6.893 1.00 97.94 89 VAL A CA 1
ATOM 583 C C . VAL A 1 89 ? -14.169 -1.998 8.011 1.00 97.94 89 VAL A C 1
ATOM 585 O O . VAL A 1 89 ? -14.359 -0.807 7.774 1.00 97.94 89 VAL A O 1
ATOM 588 N N . SER A 1 90 ? -14.368 -2.525 9.221 1.00 97.88 90 SER A N 1
ATOM 589 C CA . SER A 1 90 ? -14.664 -1.738 10.424 1.00 97.88 90 SER A CA 1
ATOM 590 C C . SER A 1 90 ? -13.381 -1.498 11.215 1.00 97.88 90 SER A C 1
ATOM 592 O O . SER A 1 90 ? -12.625 -2.434 11.496 1.00 97.88 90 SER A O 1
ATOM 594 N N . LEU A 1 91 ? -13.130 -0.237 11.561 1.00 98.00 91 LEU A N 1
ATOM 595 C CA . LEU A 1 91 ? -12.048 0.195 12.434 1.00 98.00 91 LEU A CA 1
ATOM 596 C C . LEU A 1 91 ? -12.655 0.756 13.719 1.00 98.00 91 LEU A C 1
ATOM 598 O O . LEU A 1 91 ? -13.199 1.860 13.722 1.00 98.00 91 LEU A O 1
ATOM 602 N N . THR A 1 92 ? -12.539 0.019 14.819 1.00 98.19 92 THR A N 1
ATOM 603 C CA . THR A 1 92 ? -12.917 0.508 16.148 1.00 98.19 92 THR A CA 1
ATOM 604 C C . THR A 1 92 ? -11.698 1.141 16.800 1.00 98.19 92 THR A C 1
ATOM 606 O O . THR A 1 92 ? -10.704 0.456 17.045 1.00 98.19 92 THR A O 1
ATOM 609 N N . ILE A 1 93 ? -11.762 2.444 17.062 1.00 97.69 93 ILE A N 1
ATOM 610 C CA . ILE A 1 93 ? -10.668 3.229 17.630 1.00 97.69 93 ILE A CA 1
ATOM 611 C C . ILE A 1 93 ? -11.109 3.731 18.995 1.00 97.69 93 ILE A C 1
ATOM 613 O O . ILE A 1 93 ? -12.084 4.476 19.092 1.00 97.69 93 ILE A O 1
ATOM 617 N N . THR A 1 94 ? -10.399 3.327 20.042 1.00 98.06 94 THR A N 1
ATOM 618 C CA . THR A 1 94 ? -10.751 3.648 21.428 1.00 98.06 94 THR A CA 1
ATOM 619 C C . THR A 1 94 ? -9.571 4.209 22.202 1.00 98.06 94 THR A C 1
ATOM 621 O O . THR A 1 94 ? -8.420 3.973 21.855 1.00 98.06 94 THR A O 1
ATOM 624 N N . ALA A 1 95 ? -9.848 4.953 23.266 1.00 97.25 95 ALA A N 1
ATOM 625 C CA . ALA A 1 95 ? -8.867 5.415 24.238 1.00 97.25 95 ALA A CA 1
ATOM 626 C C . ALA A 1 95 ? -9.469 5.375 25.648 1.00 97.25 95 ALA A C 1
ATOM 628 O O . ALA A 1 95 ? -10.685 5.297 25.818 1.00 97.25 95 ALA A O 1
ATOM 629 N N . LYS A 1 96 ? -8.605 5.427 26.666 1.00 97.50 96 LYS A N 1
ATOM 630 C CA . LYS A 1 96 ? -9.028 5.484 28.076 1.00 97.50 96 LYS A CA 1
ATOM 631 C C . LYS A 1 96 ? -9.302 6.914 28.544 1.00 97.50 96 LYS A C 1
ATOM 633 O O . LYS A 1 96 ? -10.231 7.141 29.307 1.00 97.50 96 LYS A O 1
ATOM 638 N N . GLU A 1 97 ? -8.509 7.869 28.061 1.00 97.50 97 GLU A N 1
ATOM 639 C CA . GLU A 1 97 ? -8.586 9.269 28.481 1.00 97.50 97 GLU A CA 1
ATOM 640 C C . GLU A 1 97 ? -9.748 10.005 27.790 1.00 97.50 97 GLU A C 1
ATOM 642 O O . GLU A 1 97 ? -9.791 10.021 26.555 1.00 97.50 97 GLU A O 1
ATOM 647 N N . PRO A 1 98 ? -10.655 10.680 28.527 1.00 97.44 98 PRO A N 1
ATOM 648 C CA . PRO A 1 98 ? -11.813 11.374 27.947 1.00 97.44 98 PRO A CA 1
ATOM 649 C C . PRO A 1 98 ? -11.460 12.416 26.873 1.00 97.44 98 PRO A C 1
ATOM 651 O O . PRO A 1 98 ? -12.199 12.591 25.897 1.00 97.44 98 PRO A O 1
ATOM 654 N N . ALA A 1 99 ? -10.311 13.085 27.019 1.00 96.69 99 ALA A N 1
ATOM 655 C CA . ALA A 1 99 ? -9.794 14.018 26.020 1.00 96.69 99 ALA A CA 1
ATOM 656 C C . ALA A 1 99 ? -9.460 13.298 24.700 1.00 96.69 99 ALA A C 1
ATOM 658 O O . ALA A 1 99 ? -9.934 13.709 23.641 1.00 96.69 99 ALA A O 1
ATOM 659 N N . SER A 1 100 ? -8.745 12.170 24.767 1.00 96.06 100 SER A N 1
ATOM 660 C CA . SER A 1 100 ? -8.437 11.336 23.599 1.00 96.06 100 SER A CA 1
ATOM 661 C C . SER A 1 100 ? -9.699 10.760 22.953 1.00 96.06 100 SER A C 1
ATOM 663 O O . SER A 1 100 ? -9.794 10.723 21.730 1.00 96.06 100 SER A O 1
ATOM 665 N N . VAL A 1 101 ? -10.701 10.357 23.745 1.00 97.94 101 VAL A N 1
ATOM 666 C CA . VAL A 1 101 ? -12.005 9.896 23.225 1.00 97.94 101 VAL A CA 1
ATOM 667 C C . VAL A 1 101 ? -12.682 10.989 22.394 1.00 97.94 101 VAL A C 1
ATOM 669 O O . VAL A 1 101 ? -13.140 10.739 21.275 1.00 97.94 101 VAL A O 1
ATOM 672 N N . THR A 1 102 ? -12.719 12.211 22.925 1.00 97.88 102 THR A N 1
ATOM 673 C CA . THR A 1 102 ? -13.308 13.375 22.246 1.00 97.88 102 THR A CA 1
ATOM 674 C C . THR A 1 102 ? -12.551 13.708 20.962 1.00 97.88 102 THR A C 1
ATOM 676 O O . THR A 1 102 ? -13.165 13.970 19.923 1.00 97.88 102 THR A O 1
ATOM 679 N N . GLU A 1 103 ? -11.222 13.639 20.997 1.00 96.38 103 GLU A N 1
ATOM 680 C CA . GLU A 1 103 ? -10.378 13.877 19.831 1.00 96.38 103 GLU A CA 1
ATOM 681 C C . GLU A 1 103 ? -10.559 12.802 18.746 1.00 96.38 103 GLU A C 1
ATOM 683 O O . GLU A 1 103 ? -10.714 13.146 17.573 1.00 96.38 103 GLU A O 1
ATOM 688 N N . ILE A 1 104 ? -10.624 11.516 19.117 1.00 97.00 104 ILE A N 1
ATOM 689 C CA . ILE A 1 104 ? -10.898 10.400 18.193 1.00 97.00 104 ILE A CA 1
ATOM 690 C C . ILE A 1 104 ? -12.224 10.623 17.463 1.00 97.00 104 ILE A C 1
ATOM 692 O O . ILE A 1 104 ? -12.265 10.538 16.234 1.00 97.00 104 ILE A O 1
ATOM 696 N N . ARG A 1 105 ? -13.295 10.954 18.195 1.00 98.19 105 ARG A N 1
ATOM 697 C CA . ARG A 1 105 ? -14.614 11.230 17.601 1.00 98.19 105 ARG A CA 1
ATOM 698 C C . ARG A 1 105 ? -14.574 12.442 16.676 1.00 98.19 105 ARG A C 1
ATOM 700 O O . ARG A 1 105 ? -15.107 12.388 15.572 1.00 98.19 105 ARG A O 1
ATOM 707 N N . THR A 1 106 ? -13.901 13.514 17.093 1.00 96.94 106 THR A N 1
ATOM 708 C CA . THR A 1 106 ? -13.756 14.740 16.292 1.00 96.94 106 THR A CA 1
ATOM 709 C C . THR A 1 106 ? -13.031 14.459 14.976 1.00 96.94 106 THR A C 1
ATOM 711 O O . THR A 1 106 ? -13.547 14.776 13.906 1.00 96.94 106 THR A O 1
ATOM 714 N N . ARG A 1 107 ? -11.877 13.784 15.025 1.00 95.19 107 ARG A N 1
ATOM 715 C CA . ARG A 1 107 ? -11.121 13.381 13.828 1.00 95.19 107 ARG A CA 1
ATOM 716 C C . ARG A 1 107 ? -11.912 12.403 12.953 1.00 95.19 107 ARG A C 1
ATOM 718 O O . ARG A 1 107 ? -11.900 12.530 11.732 1.00 95.19 107 ARG A O 1
ATOM 725 N N . GLY A 1 108 ? -12.652 11.476 13.562 1.00 96.19 108 GLY A N 1
ATOM 726 C CA . GLY A 1 108 ? -13.544 10.557 12.853 1.00 96.19 108 GLY A CA 1
ATOM 727 C C . GLY A 1 108 ? -14.636 11.277 12.055 1.00 96.19 108 GLY A C 1
ATOM 728 O O . GLY A 1 108 ? -14.874 10.917 10.902 1.00 96.19 108 GLY A O 1
ATOM 729 N N . LYS A 1 109 ? -15.246 12.331 12.621 1.00 97.06 109 LYS A N 1
ATOM 730 C CA . LYS A 1 109 ? -16.240 13.174 11.924 1.00 97.06 109 LYS A CA 1
ATOM 731 C C . LYS A 1 109 ? -15.632 13.861 10.710 1.00 97.06 109 LYS A C 1
ATOM 733 O O . LYS A 1 109 ? -16.187 13.745 9.621 1.00 97.06 109 LYS A O 1
ATOM 738 N N . VAL A 1 110 ? -14.453 14.463 10.874 1.00 93.56 110 VAL A N 1
ATOM 739 C CA . VAL A 1 110 ? -13.724 15.103 9.767 1.00 93.56 110 VAL A CA 1
ATOM 740 C C . VAL A 1 110 ? -13.465 14.114 8.626 1.00 93.56 110 VAL A C 1
ATOM 742 O O . VAL A 1 110 ? -13.683 14.457 7.465 1.00 93.56 110 VAL A O 1
ATOM 745 N N . LEU A 1 111 ? -13.054 12.875 8.925 1.00 92.19 111 LEU A N 1
ATOM 746 C CA . LEU A 1 111 ? -12.845 11.853 7.892 1.00 92.19 111 LEU A CA 1
ATOM 747 C C . LEU A 1 111 ? -14.157 11.429 7.217 1.00 92.19 111 LEU A C 1
ATOM 749 O O . LEU A 1 111 ? -14.205 11.335 5.992 1.00 92.19 111 LEU A O 1
ATOM 753 N N . ALA A 1 112 ? -15.227 11.201 7.979 1.00 94.62 112 ALA A N 1
ATOM 754 C CA . ALA A 1 112 ? -16.523 10.825 7.414 1.00 94.62 112 ALA A CA 1
ATOM 755 C C . ALA A 1 112 ? -17.110 11.924 6.510 1.00 94.62 112 ALA A C 1
ATOM 757 O O . ALA A 1 112 ? -17.681 11.629 5.461 1.00 94.62 112 ALA A O 1
ATOM 758 N N . GLU A 1 113 ? -16.942 13.194 6.878 1.00 92.69 113 GLU A N 1
ATOM 759 C CA . GLU A 1 113 ? -17.335 14.339 6.052 1.00 92.69 113 GLU A CA 1
ATOM 760 C C . GLU A 1 113 ? -16.456 14.468 4.806 1.00 92.69 113 GLU A C 1
ATOM 762 O O . GLU A 1 113 ? -16.969 14.571 3.691 1.00 92.69 113 GLU A O 1
ATOM 767 N N . SER A 1 114 ? -15.136 14.362 4.968 1.00 88.56 114 SER A N 1
ATOM 768 C CA . SER A 1 114 ? -14.185 14.426 3.854 1.00 88.56 114 SER A CA 1
ATOM 769 C C . SER A 1 114 ? -14.441 13.322 2.819 1.00 88.56 114 SER A C 1
ATOM 771 O O . SER A 1 114 ? -14.350 13.567 1.618 1.00 88.56 114 SER A O 1
ATOM 773 N N . ALA A 1 115 ? -14.835 12.118 3.253 1.00 90.19 115 ALA A N 1
ATOM 774 C CA . ALA A 1 115 ? -15.137 11.001 2.354 1.00 90.19 115 ALA A CA 1
ATOM 775 C C . ALA A 1 115 ? -16.344 11.276 1.441 1.00 90.19 115 ALA A C 1
ATOM 777 O O . ALA A 1 115 ? -16.368 10.821 0.295 1.00 90.19 115 ALA A O 1
ATOM 778 N N . LYS A 1 116 ? -17.329 12.052 1.917 1.00 90.75 116 LYS A N 1
ATOM 779 C CA . LYS A 1 116 ? -18.488 12.475 1.109 1.00 90.75 116 LYS A CA 1
ATOM 780 C C . LYS A 1 116 ? -18.080 13.455 0.012 1.00 90.75 116 LYS A C 1
ATOM 782 O O . LYS A 1 116 ? -18.627 13.403 -1.085 1.00 90.75 116 LYS A O 1
ATOM 787 N N . ASN A 1 117 ? -17.094 14.300 0.301 1.00 84.81 117 ASN A N 1
ATOM 788 C CA . ASN A 1 117 ? -16.624 15.351 -0.601 1.00 84.81 117 ASN A CA 1
ATOM 789 C C . ASN A 1 117 ? -15.512 14.881 -1.554 1.00 84.81 117 ASN A C 1
ATOM 791 O O . ASN A 1 117 ? -15.125 15.613 -2.464 1.00 84.81 117 ASN A O 1
ATOM 795 N N . MET A 1 118 ? -15.000 13.657 -1.388 1.00 78.88 118 MET A N 1
ATOM 796 C CA . MET A 1 118 ? -13.994 13.100 -2.288 1.00 78.88 118 MET A CA 1
ATOM 797 C C . MET A 1 118 ? -14.606 12.671 -3.621 1.00 78.88 118 MET A C 1
ATOM 799 O O . MET A 1 118 ? -15.214 11.600 -3.758 1.00 78.88 118 MET A O 1
ATOM 803 N N . THR A 1 119 ? -14.367 13.502 -4.630 1.00 73.31 119 THR A N 1
ATOM 804 C CA . THR A 1 119 ? -14.550 13.163 -6.040 1.00 73.31 119 THR A CA 1
ATOM 805 C C . THR A 1 119 ? -13.265 12.530 -6.601 1.00 73.31 119 THR A C 1
ATOM 807 O O . THR A 1 119 ? -12.170 12.781 -6.085 1.00 73.31 119 THR A O 1
ATOM 810 N N . PRO A 1 120 ? -13.357 11.689 -7.647 1.00 65.81 120 PRO A N 1
ATOM 811 C CA . PRO A 1 120 ? -12.176 11.143 -8.325 1.00 65.81 120 PRO A CA 1
ATOM 812 C C . PRO A 1 120 ? -11.245 12.230 -8.896 1.00 65.81 120 PRO A C 1
ATOM 814 O O . PRO A 1 120 ? -10.064 11.965 -9.101 1.00 65.81 120 PRO A O 1
ATOM 817 N N . ASP A 1 121 ? -11.751 13.453 -9.085 1.00 67.31 121 ASP A N 1
ATOM 818 C CA . ASP A 1 121 ? -11.029 14.591 -9.661 1.00 67.31 121 ASP A CA 1
ATOM 819 C C . ASP A 1 121 ? -10.390 15.534 -8.626 1.00 67.31 121 ASP A C 1
ATOM 821 O O . ASP A 1 121 ? -9.813 16.557 -9.012 1.00 67.31 121 ASP A O 1
ATOM 825 N N . VAL A 1 122 ? -10.468 15.235 -7.319 1.00 62.69 122 VAL A N 1
ATOM 826 C CA . VAL A 1 122 ? -9.828 16.072 -6.286 1.00 62.69 122 VAL A CA 1
ATOM 827 C C . VAL A 1 122 ? -8.311 16.077 -6.493 1.00 62.69 122 VAL A C 1
ATOM 829 O O . VAL A 1 122 ? -7.591 15.151 -6.102 1.00 62.69 122 VAL A O 1
ATOM 832 N N . LYS A 1 123 ? -7.810 17.161 -7.096 1.00 51.53 123 LYS A N 1
ATOM 833 C CA . LYS A 1 123 ? -6.379 17.438 -7.232 1.00 51.53 123 LYS A CA 1
ATOM 834 C C . LYS A 1 123 ? -5.760 17.564 -5.846 1.00 51.53 123 LYS A C 1
ATOM 836 O O . LYS A 1 123 ? -6.260 18.273 -4.979 1.00 51.53 123 LYS A O 1
ATOM 841 N N . HIS A 1 124 ? -4.643 16.880 -5.636 1.00 52.38 124 HIS A N 1
ATOM 842 C CA . HIS A 1 124 ? -3.903 16.943 -4.383 1.00 52.38 124 HIS A CA 1
ATOM 843 C C . HIS A 1 124 ? -3.165 18.284 -4.281 1.00 52.38 124 HIS A C 1
ATOM 845 O O . HIS A 1 124 ? -2.048 18.425 -4.764 1.00 52.38 124 HIS A O 1
ATOM 851 N N . THR A 1 125 ? -3.795 19.271 -3.649 1.00 50.56 125 THR A N 1
ATOM 852 C CA . THR A 1 125 ? -3.251 20.627 -3.442 1.00 50.56 125 THR A CA 1
ATOM 853 C C . THR A 1 125 ? -2.216 20.710 -2.316 1.00 50.56 125 THR A C 1
ATOM 855 O O . THR A 1 125 ? -1.623 21.758 -2.096 1.00 50.56 125 THR A O 1
ATOM 858 N N . GLY A 1 126 ? -1.981 19.614 -1.587 1.00 41.78 126 GLY A N 1
ATOM 859 C CA . GLY A 1 126 ? -1.083 19.587 -0.429 1.00 41.78 126 GLY A CA 1
ATOM 860 C C . GLY A 1 126 ? -1.737 20.026 0.887 1.00 41.78 126 GLY A C 1
ATOM 861 O O . GLY A 1 126 ? -1.158 19.768 1.938 1.00 41.78 126 GLY A O 1
ATOM 862 N N . SER A 1 127 ? -2.966 20.553 0.855 1.00 49.97 127 SER A N 1
ATOM 863 C CA . SER A 1 127 ? -3.741 21.048 2.011 1.00 49.97 127 SER A CA 1
ATOM 864 C C . SER A 1 127 ? -4.317 19.959 2.927 1.00 49.97 127 SER A C 1
ATOM 866 O O . SER A 1 127 ? -5.168 20.232 3.761 1.00 49.97 127 SER A O 1
ATOM 868 N N . GLY A 1 128 ? -3.904 18.702 2.756 1.00 44.81 128 GLY A N 1
ATOM 869 C CA . GLY A 1 128 ? -4.434 17.574 3.525 1.00 44.81 128 GLY A CA 1
ATOM 870 C C . GLY A 1 128 ? -5.729 16.967 2.979 1.00 44.81 128 GLY A C 1
ATOM 871 O O . GLY A 1 128 ? -5.987 15.820 3.286 1.00 44.81 128 GLY A O 1
ATOM 872 N N . GLU A 1 129 ? -6.473 17.634 2.094 1.00 44.22 129 GLU A N 1
ATOM 873 C CA . GLU A 1 129 ? -7.772 17.154 1.563 1.00 44.22 129 GLU A CA 1
ATOM 874 C C . GLU A 1 129 ? -7.657 16.109 0.431 1.00 44.22 129 GLU A C 1
ATOM 876 O O . GLU A 1 129 ? -8.644 15.572 -0.071 1.00 44.22 129 GLU A O 1
ATOM 881 N N . GLY A 1 130 ? -6.434 15.787 0.010 1.00 41.41 130 GLY A N 1
ATOM 882 C CA . GLY A 1 130 ? -6.170 14.802 -1.030 1.00 41.41 130 GLY A CA 1
ATOM 883 C C . GLY A 1 130 ? -6.016 13.387 -0.474 1.00 41.41 130 GLY A C 1
ATOM 884 O O . GLY A 1 130 ? -5.116 13.131 0.327 1.00 41.41 130 GLY A O 1
ATOM 885 N N . GLY A 1 131 ? -6.793 12.431 -0.997 1.00 42.16 131 GLY A N 1
ATOM 886 C CA . GLY A 1 131 ? -6.718 10.998 -0.657 1.00 42.16 131 GLY A CA 1
ATOM 887 C C . GLY A 1 131 ? -5.336 10.333 -0.774 1.00 42.16 131 GLY A C 1
ATOM 888 O O . GLY A 1 131 ? -5.160 9.208 -0.308 1.00 42.16 131 GLY A O 1
ATOM 889 N N . GLY A 1 132 ? -4.351 11.014 -1.366 1.00 41.22 132 GLY A N 1
ATOM 890 C CA . GLY A 1 132 ? -2.954 10.588 -1.450 1.00 41.22 132 GLY A CA 1
ATOM 891 C C . GLY A 1 132 ? -2.035 11.072 -0.318 1.00 41.22 132 GLY A C 1
ATOM 892 O O . GLY A 1 132 ? -0.835 10.819 -0.392 1.00 41.22 132 GLY A O 1
ATOM 893 N N . SER A 1 133 ? -2.516 11.793 0.707 1.00 44.16 133 SER A N 1
ATOM 894 C CA . SER A 1 133 ? -1.611 12.404 1.703 1.00 44.16 133 SER A CA 1
ATOM 895 C C . SER A 1 133 ? -2.092 12.489 3.155 1.00 44.16 133 SER A C 1
ATOM 897 O O . SER A 1 133 ? -1.374 13.104 3.933 1.00 44.16 133 SER A O 1
ATOM 899 N N . PHE A 1 134 ? -3.172 11.822 3.582 1.00 51.22 134 PHE A N 1
ATOM 900 C CA . PHE A 1 134 ? -3.555 11.710 5.014 1.00 51.22 134 PHE A CA 1
ATOM 901 C C . PHE A 1 134 ? -2.573 10.875 5.883 1.00 51.22 134 PHE A C 1
ATOM 903 O O . PHE A 1 134 ? -2.938 10.279 6.900 1.00 51.22 134 PHE A O 1
ATOM 910 N N . GLY A 1 135 ? -1.308 10.779 5.462 1.00 59.34 135 GLY A N 1
ATOM 911 C CA . GLY A 1 135 ? -0.347 9.784 5.920 1.00 59.34 135 GLY A CA 1
ATOM 912 C C . GLY A 1 135 ? -0.899 8.369 5.765 1.00 59.34 135 GLY A C 1
ATOM 913 O O . GLY A 1 135 ? -1.941 8.134 5.153 1.00 59.34 135 GLY A O 1
ATOM 914 N N . ARG A 1 136 ? -0.198 7.376 6.297 1.00 73.94 136 ARG A N 1
ATOM 915 C CA . ARG A 1 136 ? -0.637 5.973 6.262 1.00 73.94 136 ARG A CA 1
ATOM 916 C C . ARG A 1 136 ? -1.773 5.726 7.269 1.00 73.94 136 ARG A C 1
ATOM 918 O O . ARG A 1 136 ? -1.699 4.788 8.049 1.00 73.94 136 ARG A O 1
ATOM 925 N N . CYS A 1 137 ? -2.814 6.564 7.290 1.00 87.44 137 CYS A N 1
ATOM 926 C CA . CYS A 1 137 ? -3.958 6.331 8.165 1.00 87.44 137 CYS A CA 1
ATOM 927 C C . CYS A 1 137 ? -4.678 5.036 7.741 1.00 87.44 137 CYS A C 1
ATOM 929 O O . CYS A 1 137 ? -4.984 4.898 6.549 1.00 87.44 137 CYS A O 1
ATOM 931 N N . PRO A 1 138 ? -4.956 4.102 8.672 1.00 92.12 138 PRO A N 1
ATOM 932 C CA . PRO A 1 138 ? -5.688 2.866 8.395 1.00 92.12 138 PRO A CA 1
ATOM 933 C C . PRO A 1 138 ? -7.062 3.091 7.763 1.00 92.12 138 PRO A C 1
ATOM 935 O O . PRO A 1 138 ? -7.540 2.242 7.016 1.00 92.12 138 PRO A O 1
ATOM 938 N N . VAL A 1 139 ? -7.670 4.256 8.004 1.00 93.31 139 VAL A N 1
ATOM 939 C CA . VAL A 1 139 ? -8.874 4.707 7.301 1.00 93.31 139 VAL A CA 1
ATOM 940 C C . VAL A 1 139 ? -8.503 5.110 5.869 1.00 93.31 139 VAL A C 1
ATOM 942 O O . VAL A 1 139 ? -7.953 6.184 5.616 1.00 93.31 139 VAL A O 1
ATOM 945 N N . VAL A 1 140 ? -8.780 4.226 4.910 1.00 89.94 140 VAL A N 1
ATOM 946 C CA . VAL A 1 140 ? -8.517 4.462 3.485 1.00 89.94 140 VAL A CA 1
ATOM 947 C C . VAL A 1 140 ? -9.650 5.293 2.894 1.00 89.94 140 VAL A C 1
ATOM 949 O O . VAL A 1 140 ? -10.793 4.856 2.880 1.00 89.94 140 VAL A O 1
ATOM 952 N N . MET A 1 141 ? -9.327 6.478 2.380 1.00 87.25 141 MET A N 1
ATOM 953 C CA . MET A 1 141 ? -10.318 7.428 1.860 1.00 87.25 141 MET A CA 1
ATOM 954 C C . MET A 1 141 ? -10.479 7.423 0.331 1.00 87.25 141 MET A C 1
ATOM 956 O O . MET A 1 141 ? -11.440 7.955 -0.219 1.00 87.25 141 MET A O 1
ATOM 960 N N . ARG A 1 142 ? -9.506 6.860 -0.394 1.00 82.75 142 ARG A N 1
ATOM 961 C CA . ARG A 1 142 ? -9.541 6.813 -1.859 1.00 82.75 142 ARG A CA 1
ATOM 962 C C . ARG A 1 142 ? -10.629 5.843 -2.310 1.00 82.75 142 ARG A C 1
ATOM 964 O O . ARG A 1 142 ? -10.535 4.666 -1.996 1.00 82.75 142 ARG A O 1
ATOM 971 N N . ASN A 1 143 ? -11.572 6.339 -3.113 1.00 85.12 143 ASN A N 1
ATOM 972 C CA . ASN A 1 143 ? -12.660 5.551 -3.696 1.00 85.12 143 ASN A CA 1
ATOM 973 C C . ASN A 1 143 ? -13.490 4.777 -2.656 1.00 85.12 143 ASN A C 1
ATOM 975 O O . ASN A 1 143 ? -13.978 3.684 -2.922 1.00 85.12 143 ASN A O 1
ATOM 979 N N . THR A 1 144 ? -13.655 5.340 -1.462 1.00 92.69 144 THR A N 1
ATOM 980 C CA . THR A 1 144 ? -14.420 4.726 -0.375 1.00 92.69 144 THR A CA 1
ATOM 981 C C . THR A 1 144 ? -15.511 5.664 0.129 1.00 92.69 144 THR A C 1
ATOM 983 O O . THR A 1 144 ? -15.469 6.879 -0.076 1.00 92.69 144 THR A O 1
ATOM 986 N N . ALA A 1 145 ? -16.519 5.083 0.767 1.00 95.44 145 ALA A N 1
ATOM 987 C CA . ALA A 1 145 ? -17.431 5.752 1.677 1.00 95.44 145 ALA A CA 1
ATOM 988 C C . ALA A 1 145 ? -17.007 5.419 3.114 1.00 95.44 145 ALA A C 1
ATOM 990 O O . ALA A 1 145 ? -16.567 4.300 3.391 1.00 95.44 145 ALA A O 1
ATOM 991 N N . VAL A 1 146 ? -17.132 6.390 4.016 1.00 96.62 146 VAL A N 1
ATOM 992 C CA . VAL A 1 146 ? -16.800 6.229 5.434 1.00 96.62 146 VAL A CA 1
ATOM 993 C C . VAL A 1 146 ? -18.036 6.565 6.257 1.00 96.62 146 VAL A C 1
ATOM 995 O O . VAL A 1 146 ? -18.527 7.694 6.228 1.00 96.62 146 VAL A O 1
ATOM 998 N N . GLU A 1 147 ? -18.534 5.577 6.985 1.00 97.69 147 GLU A N 1
ATOM 999 C CA . GLU A 1 147 ? -19.607 5.725 7.964 1.00 97.69 147 GLU A CA 1
ATOM 1000 C C . GLU A 1 147 ? -18.982 5.808 9.358 1.00 97.69 147 GLU A C 1
ATOM 1002 O O . GLU A 1 147 ? -18.073 5.045 9.680 1.00 97.69 147 GLU A O 1
ATOM 1007 N N . LEU A 1 148 ? -19.458 6.738 10.183 1.00 98.19 148 LEU A N 1
ATOM 1008 C CA . LEU A 1 148 ? -18.975 6.942 11.546 1.00 98.19 148 LEU A CA 1
ATOM 1009 C C . LEU A 1 148 ? -20.084 6.620 12.541 1.00 98.19 148 LEU A C 1
ATOM 1011 O O . LEU A 1 148 ? -21.203 7.120 12.409 1.00 98.19 148 LEU A O 1
ATOM 1015 N N . LYS A 1 149 ? -19.738 5.868 13.581 1.00 98.31 149 LYS A N 1
ATOM 1016 C CA . LYS A 1 149 ? -20.576 5.641 14.753 1.00 98.31 149 LYS A CA 1
ATOM 1017 C C . LYS A 1 149 ? -19.765 5.916 16.014 1.00 98.31 149 LYS A C 1
ATOM 1019 O O . LYS A 1 149 ? -18.700 5.337 16.208 1.00 98.31 149 LYS A O 1
ATOM 1024 N N . ASP A 1 150 ? -20.269 6.777 16.889 1.00 98.25 150 ASP A N 1
ATOM 1025 C CA . ASP A 1 150 ? -19.663 6.953 18.209 1.00 98.25 150 ASP A CA 1
ATOM 1026 C C . ASP A 1 150 ? -19.881 5.672 19.031 1.00 98.25 150 ASP A C 1
ATOM 1028 O O . ASP A 1 150 ? -20.987 5.128 19.084 1.00 98.25 150 ASP A O 1
ATOM 1032 N N . VAL A 1 151 ? -18.822 5.182 19.673 1.00 98.31 151 VAL A N 1
ATOM 1033 C CA . VAL A 1 151 ? -18.866 4.001 20.550 1.00 98.31 151 VAL A CA 1
ATOM 1034 C C . VAL A 1 151 ? -18.320 4.351 21.927 1.00 98.31 151 VAL A C 1
ATOM 1036 O O . VAL A 1 151 ? -17.721 5.416 22.126 1.00 98.31 151 VAL A O 1
ATOM 1039 N N . GLU A 1 152 ? -18.532 3.471 22.902 1.00 97.31 152 GLU A N 1
ATOM 1040 C CA . GLU A 1 152 ? -17.924 3.627 24.219 1.00 97.31 152 GLU A CA 1
ATOM 1041 C C . GLU A 1 152 ? -16.395 3.715 24.086 1.00 97.31 152 GLU A C 1
ATOM 1043 O O . GLU A 1 152 ? -15.761 2.907 23.408 1.00 97.31 152 GLU A O 1
ATOM 1048 N N . GLY A 1 153 ? -15.805 4.760 24.669 1.00 97.38 153 GLY A N 1
ATOM 1049 C CA . GLY A 1 153 ? -14.363 4.994 24.610 1.00 97.38 153 GLY A CA 1
ATOM 1050 C C . GLY A 1 153 ? -13.813 5.472 23.261 1.00 97.38 153 GLY A C 1
ATOM 1051 O O . GLY A 1 153 ? -12.597 5.564 23.134 1.00 97.38 153 GLY A O 1
ATOM 1052 N N . GLY A 1 154 ? -14.630 5.796 22.249 1.00 98.00 154 GLY A N 1
ATOM 1053 C CA . GLY A 1 154 ? -14.100 6.349 20.994 1.00 98.00 154 GLY A CA 1
ATOM 1054 C C . GLY A 1 154 ? -15.082 6.381 19.828 1.00 98.00 154 GLY A C 1
ATOM 1055 O O . GLY A 1 154 ? -16.204 6.876 19.970 1.00 98.00 154 GLY A O 1
ATOM 1056 N N . ALA A 1 155 ? -14.636 5.888 18.673 1.00 98.56 155 ALA A N 1
ATOM 1057 C CA . ALA A 1 155 ? -15.398 5.864 17.428 1.00 98.56 155 ALA A CA 1
ATOM 1058 C C . ALA A 1 155 ? -15.171 4.570 16.632 1.00 98.56 155 ALA A C 1
ATOM 1060 O O . ALA A 1 155 ? -14.070 4.021 16.599 1.00 98.56 155 ALA A O 1
ATOM 1061 N N . GLU A 1 156 ? -16.214 4.113 15.952 1.00 98.31 156 GLU A N 1
ATOM 1062 C CA . GLU A 1 156 ? -16.170 3.067 14.938 1.00 98.31 156 GLU A CA 1
ATOM 1063 C C . GLU A 1 156 ? -16.320 3.704 13.553 1.00 98.31 156 GLU A C 1
ATOM 1065 O O . GLU A 1 156 ? -17.269 4.450 13.304 1.00 98.31 156 GLU A O 1
ATOM 1070 N N . LEU A 1 157 ? -15.377 3.415 12.654 1.00 98.25 157 LEU A N 1
ATOM 1071 C CA . LEU A 1 157 ? -15.438 3.822 11.253 1.00 98.25 157 LEU A CA 1
ATOM 1072 C C . LEU A 1 157 ? -15.622 2.594 10.367 1.00 98.25 157 LEU A C 1
ATOM 1074 O O . LEU A 1 157 ? -14.739 1.738 10.313 1.00 98.25 157 LEU A O 1
ATOM 1078 N N . VAL A 1 158 ? -16.732 2.528 9.637 1.00 98.25 158 VAL A N 1
ATOM 1079 C CA . VAL A 1 158 ? -16.955 1.504 8.613 1.00 98.25 158 VAL A CA 1
ATOM 1080 C C . VAL A 1 158 ? -16.578 2.090 7.262 1.00 98.25 158 VAL A C 1
ATOM 1082 O O . VAL A 1 158 ? -17.195 3.040 6.782 1.00 98.25 158 VAL A O 1
ATOM 1085 N N . VAL A 1 159 ? -15.543 1.525 6.649 1.00 97.38 159 VAL A N 1
ATOM 1086 C CA . VAL A 1 159 ? -15.023 1.959 5.353 1.00 97.38 159 VAL A CA 1
ATOM 1087 C C . VAL A 1 159 ? -15.460 0.957 4.294 1.00 97.38 159 VAL A C 1
ATOM 1089 O O . VAL A 1 159 ? -15.116 -0.224 4.377 1.00 97.38 159 VAL A O 1
ATOM 1092 N N . LYS A 1 160 ? -16.203 1.423 3.292 1.00 97.75 160 LYS A N 1
ATOM 1093 C CA . LYS A 1 160 ? -16.705 0.607 2.176 1.00 97.75 160 LYS A CA 1
ATOM 1094 C C . LYS A 1 160 ? -16.116 1.130 0.869 1.00 97.75 160 LYS A C 1
ATOM 1096 O O . LYS A 1 160 ? -16.122 2.345 0.675 1.00 97.75 160 LYS A O 1
ATOM 1101 N N . PRO A 1 161 ? -15.598 0.287 -0.034 1.00 94.75 161 PRO A N 1
ATOM 1102 C CA . PRO A 1 161 ? -15.174 0.757 -1.340 1.00 94.75 161 PRO A CA 1
ATOM 1103 C C . PRO A 1 161 ? -16.407 1.113 -2.182 1.00 94.75 161 PRO A C 1
ATOM 1105 O O . PRO A 1 161 ? -17.460 0.489 -2.054 1.00 94.75 161 PRO A O 1
ATOM 1108 N N . LYS A 1 162 ? -16.284 2.117 -3.051 1.00 92.38 162 LYS A N 1
ATOM 1109 C CA . LYS A 1 162 ? -17.329 2.461 -4.027 1.00 92.38 162 LYS A CA 1
ATOM 1110 C C . LYS A 1 162 ? -17.399 1.419 -5.152 1.00 92.38 162 LYS A C 1
ATOM 1112 O O . LYS A 1 162 ? -18.469 1.215 -5.713 1.00 92.38 162 LYS A O 1
ATOM 1117 N N . ASP A 1 163 ? -16.284 0.743 -5.449 1.00 87.94 163 ASP A N 1
ATOM 1118 C CA . ASP A 1 163 ? -16.234 -0.435 -6.322 1.00 87.94 163 ASP A CA 1
ATOM 1119 C C . ASP A 1 163 ? -16.083 -1.719 -5.477 1.00 87.94 163 ASP A C 1
ATOM 1121 O O . ASP A 1 163 ? -15.048 -1.904 -4.829 1.00 87.94 163 ASP A O 1
ATOM 1125 N N . PRO A 1 164 ? -17.061 -2.645 -5.493 1.00 92.81 164 PRO A N 1
ATOM 1126 C CA . PRO A 1 164 ? -16.972 -3.917 -4.775 1.00 92.81 164 PRO A CA 1
ATOM 1127 C C . PRO A 1 164 ? -15.727 -4.755 -5.108 1.00 92.81 164 PRO A C 1
ATOM 1129 O O . PRO A 1 164 ? -15.267 -5.519 -4.258 1.00 92.81 164 PRO A O 1
ATOM 1132 N N . LYS A 1 165 ? -15.142 -4.603 -6.306 1.00 85.56 165 LYS A N 1
ATOM 1133 C CA . LYS A 1 16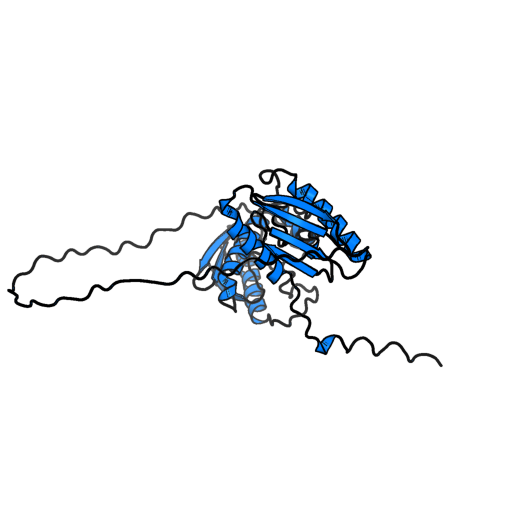5 ? -13.912 -5.313 -6.706 1.00 85.56 165 LYS A CA 1
ATOM 1134 C C . LYS A 1 165 ? -12.688 -4.893 -5.889 1.00 85.56 165 LYS A C 1
ATOM 1136 O O . LYS A 1 165 ? -11.711 -5.635 -5.822 1.00 85.56 165 LYS A O 1
ATOM 1141 N N . GLU A 1 166 ? -12.730 -3.726 -5.248 1.00 81.88 166 GLU A N 1
ATOM 1142 C CA . GLU A 1 166 ? -11.641 -3.218 -4.411 1.00 81.88 166 GLU A CA 1
ATOM 1143 C C . GLU A 1 166 ? -11.729 -3.686 -2.948 1.00 81.88 166 GLU A C 1
ATOM 1145 O O . GLU A 1 166 ? -10.849 -3.349 -2.156 1.00 81.88 166 GLU A O 1
ATOM 1150 N N . LEU A 1 167 ? -12.740 -4.478 -2.563 1.00 89.38 167 LEU A N 1
ATOM 1151 C CA . LEU A 1 167 ? -12.957 -4.883 -1.167 1.00 89.38 167 LEU A CA 1
ATOM 1152 C C . LEU A 1 167 ? -11.763 -5.626 -0.556 1.00 89.38 167 LEU A C 1
ATOM 1154 O O . LEU A 1 167 ? -11.302 -5.266 0.528 1.00 89.38 167 LEU A O 1
ATOM 1158 N N . ASP A 1 168 ? -11.227 -6.627 -1.252 1.00 78.25 168 ASP A N 1
ATOM 1159 C CA . ASP A 1 168 ? -10.078 -7.391 -0.754 1.00 78.25 168 ASP A CA 1
ATOM 1160 C C . ASP A 1 168 ? -8.824 -6.519 -0.644 1.00 78.25 168 ASP A C 1
ATOM 1162 O O . ASP A 1 168 ? -8.042 -6.648 0.303 1.00 78.25 168 ASP A O 1
ATOM 1166 N N . TRP A 1 169 ? -8.650 -5.579 -1.581 1.00 83.00 169 TRP A N 1
ATOM 1167 C CA . TRP A 1 169 ? -7.574 -4.597 -1.506 1.00 83.00 169 TRP A CA 1
ATOM 1168 C C . TRP A 1 169 ? -7.747 -3.675 -0.297 1.00 83.00 169 TRP A C 1
ATOM 1170 O O . TRP A 1 169 ? -6.792 -3.501 0.456 1.00 83.00 169 TRP A O 1
ATOM 1180 N N . LEU A 1 170 ? -8.945 -3.130 -0.077 1.00 86.56 170 LEU A N 1
ATOM 1181 C CA . LEU A 1 170 ? -9.247 -2.233 1.037 1.00 86.56 170 LEU A CA 1
ATOM 1182 C C . LEU A 1 170 ? -8.973 -2.911 2.384 1.00 86.56 170 LEU A C 1
ATOM 1184 O O . LEU A 1 170 ? -8.286 -2.353 3.241 1.00 86.56 170 LEU A O 1
ATOM 1188 N N . LYS A 1 171 ? -9.475 -4.138 2.550 1.00 89.06 171 LYS A N 1
ATOM 1189 C CA . LYS A 1 171 ? -9.268 -4.965 3.742 1.00 89.06 171 LYS A CA 1
ATOM 1190 C C . LYS A 1 171 ? -7.787 -5.219 4.021 1.00 89.06 171 LYS A C 1
ATOM 1192 O O . LYS A 1 171 ? -7.363 -5.201 5.178 1.00 89.06 171 LYS A O 1
ATOM 1197 N N . ARG A 1 172 ? -6.999 -5.491 2.980 1.00 83.25 172 ARG A N 1
ATOM 1198 C CA . ARG A 1 172 ? -5.551 -5.695 3.096 1.00 83.25 172 ARG A CA 1
ATOM 1199 C C . ARG A 1 172 ? -4.828 -4.390 3.439 1.00 83.25 172 ARG A C 1
ATOM 1201 O O . ARG A 1 172 ? -4.105 -4.345 4.428 1.00 83.25 172 ARG A O 1
ATOM 1208 N N . GLU A 1 173 ? -5.091 -3.324 2.688 1.00 83.50 173 GLU A N 1
ATOM 1209 C CA . GLU A 1 173 ? -4.462 -2.009 2.857 1.00 83.50 173 GLU A CA 1
ATOM 1210 C C . GLU A 1 173 ? -4.721 -1.430 4.258 1.00 83.50 173 GLU A C 1
ATOM 1212 O O . GLU A 1 173 ? -3.798 -0.919 4.886 1.00 83.50 173 GLU A O 1
ATOM 1217 N N . ALA A 1 174 ? -5.946 -1.534 4.785 1.00 90.88 174 ALA A N 1
ATOM 1218 C CA . ALA A 1 174 ? -6.269 -1.043 6.126 1.00 90.88 174 ALA A CA 1
ATOM 1219 C C . ALA A 1 174 ? -5.454 -1.761 7.219 1.00 90.88 174 ALA A C 1
ATOM 1221 O O . ALA A 1 174 ? -4.927 -1.114 8.127 1.00 90.88 174 ALA A O 1
ATOM 1222 N N . ARG A 1 175 ? -5.302 -3.090 7.114 1.00 89.25 175 ARG A N 1
ATOM 1223 C CA . ARG A 1 175 ? -4.498 -3.891 8.053 1.00 89.25 175 ARG A CA 1
ATOM 1224 C C . ARG A 1 175 ? -3.011 -3.599 7.937 1.00 89.25 175 ARG A C 1
ATOM 1226 O O . ARG A 1 175 ? -2.356 -3.450 8.962 1.00 89.25 175 ARG A O 1
ATOM 1233 N N . GLU A 1 176 ? -2.492 -3.492 6.717 1.00 78.44 176 GLU A N 1
ATOM 1234 C CA . GLU A 1 176 ? -1.091 -3.133 6.472 1.00 78.44 176 GLU A CA 1
ATOM 1235 C C . GLU A 1 176 ? -0.774 -1.763 7.074 1.00 78.44 176 GLU A C 1
ATOM 1237 O O . GLU A 1 176 ? 0.172 -1.631 7.846 1.00 78.44 176 GLU A O 1
ATOM 1242 N N . ARG A 1 177 ? -1.616 -0.756 6.816 1.00 85.94 177 ARG A N 1
ATOM 1243 C CA . ARG A 1 177 ? -1.459 0.577 7.409 1.00 85.94 177 ARG A CA 1
ATOM 1244 C C . ARG A 1 177 ? -1.520 0.550 8.933 1.00 85.94 177 ARG A C 1
ATOM 1246 O O . ARG A 1 177 ? -0.755 1.265 9.572 1.00 85.94 177 ARG A O 1
ATOM 1253 N N . LEU A 1 178 ? -2.391 -0.267 9.530 1.00 88.62 178 LEU A N 1
ATOM 1254 C CA . LEU A 1 178 ? -2.445 -0.401 10.987 1.00 88.62 178 LEU A CA 1
ATOM 1255 C C . LEU A 1 178 ? -1.192 -1.078 11.555 1.00 88.62 178 LEU A C 1
ATOM 1257 O O . LEU A 1 178 ? -0.650 -0.599 12.549 1.00 88.62 178 LEU A O 1
ATOM 1261 N N . ALA A 1 179 ? -0.725 -2.158 10.926 1.00 83.62 179 ALA A N 1
ATOM 1262 C CA . ALA A 1 179 ? 0.512 -2.831 11.318 1.00 83.62 179 ALA A CA 1
ATOM 1263 C C . ALA A 1 179 ? 1.707 -1.866 11.244 1.00 83.62 179 ALA A C 1
ATOM 1265 O O . ALA A 1 179 ? 2.545 -1.835 12.142 1.00 83.62 179 ALA A O 1
ATOM 1266 N N . GLU A 1 180 ? 1.727 -1.014 10.219 1.00 74.06 180 GLU A N 1
ATOM 1267 C CA . GLU A 1 180 ? 2.713 0.046 10.050 1.00 74.06 180 GLU A CA 1
ATOM 1268 C C . GLU A 1 180 ? 2.623 1.133 11.133 1.00 74.06 180 GLU A C 1
ATOM 1270 O O . GLU A 1 180 ? 3.652 1.598 11.600 1.00 74.06 180 GLU A O 1
ATOM 1275 N N . LEU A 1 181 ? 1.443 1.535 11.609 1.00 77.75 181 LEU A N 1
ATOM 1276 C CA . LEU A 1 181 ? 1.367 2.568 12.658 1.00 77.75 181 LEU A CA 1
ATOM 1277 C C . LEU A 1 181 ? 2.064 2.177 13.972 1.00 77.75 181 LEU A C 1
ATOM 1279 O O . LEU A 1 181 ? 2.540 3.061 14.695 1.00 77.75 181 LEU A O 1
ATOM 1283 N N . GLY A 1 182 ? 2.109 0.878 14.279 1.00 67.25 182 GLY A N 1
ATOM 1284 C CA . GLY A 1 182 ? 2.785 0.341 15.462 1.00 67.25 182 GLY A CA 1
ATOM 1285 C C . GLY A 1 182 ? 4.307 0.264 15.323 1.00 67.25 182 GLY A C 1
ATOM 1286 O O . GLY A 1 182 ? 5.008 0.229 16.334 1.00 67.25 182 GLY A O 1
ATOM 1287 N N . ASP A 1 183 ? 4.831 0.280 14.096 1.00 63.12 183 ASP A N 1
ATOM 1288 C CA . ASP A 1 183 ? 6.266 0.211 13.845 1.00 63.12 183 ASP A CA 1
ATOM 1289 C C . ASP A 1 183 ? 6.867 1.625 13.828 1.00 63.12 183 ASP A C 1
ATOM 1291 O O . ASP A 1 183 ? 6.539 2.478 12.997 1.00 63.12 183 ASP A O 1
ATOM 1295 N N . ARG A 1 184 ? 7.782 1.892 14.766 1.00 53.41 184 ARG A N 1
ATOM 1296 C CA . ARG A 1 184 ? 8.476 3.183 14.877 1.00 53.41 184 ARG A CA 1
ATOM 1297 C C . ARG A 1 184 ? 9.199 3.550 13.574 1.00 53.41 184 ARG A C 1
ATOM 1299 O O . ARG A 1 184 ? 9.303 4.734 13.274 1.00 53.41 184 ARG A O 1
ATOM 1306 N N . ALA A 1 185 ? 9.632 2.559 12.794 1.00 45.19 185 ALA A N 1
ATOM 1307 C CA . ALA A 1 185 ? 10.273 2.753 11.497 1.00 45.19 185 ALA A CA 1
ATOM 1308 C C . ALA A 1 185 ? 9.281 3.109 10.374 1.00 45.19 185 ALA A C 1
ATOM 1310 O O . ALA A 1 185 ? 9.591 3.880 9.465 1.00 45.19 185 ALA A O 1
ATOM 1311 N N . ALA A 1 186 ? 8.044 2.621 10.448 1.00 46.41 186 ALA A N 1
ATOM 1312 C CA . ALA A 1 186 ? 7.008 2.962 9.480 1.00 46.41 186 ALA A CA 1
ATOM 1313 C C . ALA A 1 186 ? 6.490 4.407 9.625 1.00 46.41 186 ALA A C 1
ATOM 1315 O O . ALA A 1 186 ? 5.989 4.974 8.649 1.00 46.41 186 ALA A O 1
ATOM 1316 N N . LYS A 1 187 ? 6.696 5.033 10.793 1.00 49.31 187 LYS A N 1
ATOM 1317 C CA . LYS A 1 187 ? 6.433 6.463 11.032 1.00 49.31 187 LYS A CA 1
ATOM 1318 C C . LYS A 1 187 ? 7.351 7.388 10.220 1.00 49.31 187 LYS A C 1
ATOM 1320 O O . LYS A 1 187 ? 6.899 8.445 9.793 1.00 49.31 187 LYS A O 1
ATOM 1325 N N . GLU A 1 188 ? 8.584 6.968 9.931 1.00 47.34 188 GLU A N 1
ATOM 1326 C CA . GLU A 1 188 ? 9.501 7.674 9.015 1.00 47.34 188 GLU A CA 1
ATOM 1327 C C . GLU A 1 188 ? 9.321 7.220 7.555 1.00 47.34 188 GLU A C 1
ATOM 1329 O O . GLU A 1 188 ? 9.573 7.966 6.609 1.00 47.34 188 GLU A O 1
ATOM 1334 N N . ALA A 1 189 ? 8.773 6.020 7.353 1.00 42.50 189 ALA A N 1
ATOM 1335 C CA . ALA A 1 189 ? 8.631 5.401 6.041 1.00 42.50 189 ALA A CA 1
ATOM 1336 C C . ALA A 1 189 ? 7.625 6.045 5.083 1.00 42.50 189 ALA A C 1
ATOM 1338 O O . ALA A 1 189 ? 7.566 5.666 3.911 1.00 42.50 189 ALA A O 1
ATOM 1339 N N . GLY A 1 190 ? 6.799 6.982 5.553 1.00 42.38 190 GLY A N 1
ATOM 1340 C CA . GLY A 1 190 ? 5.711 7.574 4.771 1.00 42.38 190 GLY A CA 1
ATOM 1341 C C . GLY A 1 190 ? 6.150 8.236 3.459 1.00 42.38 190 GLY A C 1
ATOM 1342 O O . GLY A 1 190 ? 5.332 8.346 2.549 1.00 42.38 190 GLY A O 1
ATOM 1343 N N . GLN A 1 191 ? 7.423 8.625 3.333 1.00 47.31 191 GLN A N 1
ATOM 1344 C CA . GLN A 1 191 ? 7.964 9.297 2.144 1.00 47.31 191 GLN A CA 1
ATOM 1345 C C . GLN A 1 191 ? 8.897 8.407 1.295 1.00 47.31 191 GLN A C 1
ATOM 1347 O O . GLN A 1 191 ? 9.080 8.683 0.113 1.00 47.31 191 GLN A O 1
ATOM 1352 N N . GLY A 1 192 ? 9.441 7.313 1.849 1.00 51.28 192 GLY A N 1
ATOM 1353 C CA . GLY A 1 192 ? 10.524 6.532 1.227 1.00 51.28 192 GLY A CA 1
ATOM 1354 C C . GLY A 1 192 ? 10.139 5.179 0.614 1.00 51.28 192 GLY A C 1
ATOM 1355 O O . GLY A 1 192 ? 10.948 4.595 -0.100 1.00 51.28 192 GLY A O 1
ATOM 1356 N N . LYS A 1 193 ? 8.916 4.658 0.824 1.00 57.34 193 LYS A N 1
ATOM 1357 C CA . LYS A 1 193 ? 8.561 3.250 0.488 1.00 57.34 193 LYS A CA 1
ATOM 1358 C C . LYS A 1 193 ? 8.690 2.843 -0.989 1.00 57.34 193 LYS A C 1
ATOM 1360 O O . LYS A 1 193 ? 8.554 1.664 -1.303 1.00 57.34 193 LYS A O 1
ATOM 1365 N N . MET A 1 194 ? 8.921 3.793 -1.891 1.00 65.75 194 MET A N 1
ATOM 1366 C CA . MET A 1 194 ? 9.180 3.539 -3.313 1.00 65.75 194 MET A CA 1
ATOM 1367 C C . MET A 1 194 ? 10.417 4.249 -3.849 1.00 65.75 194 MET A C 1
ATOM 1369 O O . MET A 1 194 ? 10.675 4.171 -5.048 1.00 65.75 194 MET A O 1
ATOM 1373 N N . ALA A 1 195 ? 11.197 4.899 -2.983 1.00 73.06 195 ALA A N 1
ATOM 1374 C CA . ALA A 1 195 ? 12.418 5.594 -3.377 1.00 73.06 195 ALA A CA 1
ATOM 1375 C C . ALA A 1 195 ? 13.397 4.653 -4.097 1.00 73.06 195 ALA A C 1
ATOM 1377 O O . ALA A 1 195 ? 14.126 5.071 -4.990 1.00 73.06 195 ALA A O 1
ATOM 1378 N N . HIS A 1 196 ? 13.359 3.361 -3.761 1.00 84.75 196 HIS A N 1
ATOM 1379 C CA . HIS A 1 196 ? 14.187 2.333 -4.383 1.00 84.75 196 HIS A CA 1
ATOM 1380 C C . HIS A 1 196 ? 13.430 1.418 -5.342 1.00 84.75 196 HIS A C 1
ATOM 1382 O O . HIS A 1 196 ? 14.033 0.512 -5.903 1.00 84.75 196 HIS A O 1
ATOM 1388 N N . CYS A 1 197 ? 12.133 1.640 -5.583 1.00 88.25 197 CYS A N 1
ATOM 1389 C CA . CYS A 1 197 ? 11.439 0.863 -6.602 1.00 88.25 197 CYS A CA 1
ATOM 1390 C C . CYS A 1 197 ? 11.768 1.427 -7.991 1.00 88.25 197 CYS A C 1
ATOM 1392 O O . CYS A 1 197 ? 11.441 2.592 -8.251 1.00 88.25 197 CYS A O 1
ATOM 1394 N N . PRO A 1 198 ? 12.354 0.636 -8.907 1.00 93.19 198 PRO A N 1
ATOM 1395 C CA . PRO A 1 198 ? 12.684 1.129 -10.240 1.00 93.19 198 PRO A CA 1
ATOM 1396 C C . PRO A 1 198 ? 11.430 1.452 -11.063 1.00 93.19 198 PRO A C 1
ATOM 1398 O O . PRO A 1 198 ? 11.434 2.396 -11.841 1.00 93.19 198 PRO A O 1
ATOM 1401 N N . SER A 1 199 ? 10.316 0.743 -10.837 1.00 91.44 199 SER A N 1
ATOM 1402 C CA . SER A 1 199 ? 9.028 1.026 -11.497 1.00 91.44 199 SER A CA 1
ATOM 1403 C C . SER A 1 199 ? 8.399 2.359 -11.087 1.00 91.44 199 SER A C 1
ATOM 1405 O O . SER A 1 199 ? 7.425 2.773 -11.702 1.00 91.44 199 SER A O 1
ATOM 1407 N N . ALA A 1 200 ? 8.910 3.010 -10.038 1.00 87.88 200 ALA A N 1
ATOM 1408 C CA . ALA A 1 200 ? 8.447 4.323 -9.599 1.00 87.88 200 ALA A CA 1
ATOM 1409 C C . ALA A 1 200 ? 9.276 5.481 -10.178 1.00 87.88 200 ALA A C 1
ATOM 1411 O O . ALA A 1 200 ? 9.064 6.626 -9.783 1.00 87.88 200 ALA A O 1
ATOM 1412 N N . THR A 1 201 ? 10.236 5.207 -11.067 1.00 87.88 201 THR A N 1
ATOM 1413 C CA . THR A 1 201 ? 10.872 6.254 -11.873 1.00 87.88 201 THR A CA 1
ATOM 1414 C C . THR A 1 201 ? 9.838 6.831 -12.841 1.00 87.88 201 THR A C 1
ATOM 1416 O O . THR A 1 201 ? 9.114 6.083 -13.499 1.00 87.88 201 THR A O 1
ATOM 1419 N N . ASP A 1 202 ? 9.739 8.161 -12.906 1.00 86.00 202 ASP A N 1
ATOM 1420 C CA . ASP A 1 202 ? 8.735 8.838 -13.731 1.00 86.00 202 ASP A CA 1
ATOM 1421 C C . ASP A 1 202 ? 8.856 8.422 -15.203 1.00 86.00 202 ASP A C 1
ATOM 1423 O O . ASP A 1 202 ? 9.962 8.301 -15.730 1.00 86.00 202 ASP A O 1
ATOM 1427 N N . GLY A 1 203 ? 7.726 8.151 -15.857 1.00 85.94 203 GLY A N 1
ATOM 1428 C CA . GLY A 1 203 ? 7.681 7.661 -17.239 1.00 85.94 203 GLY A CA 1
ATOM 1429 C C . GLY A 1 203 ? 8.237 6.246 -17.475 1.00 85.94 203 GLY A C 1
ATOM 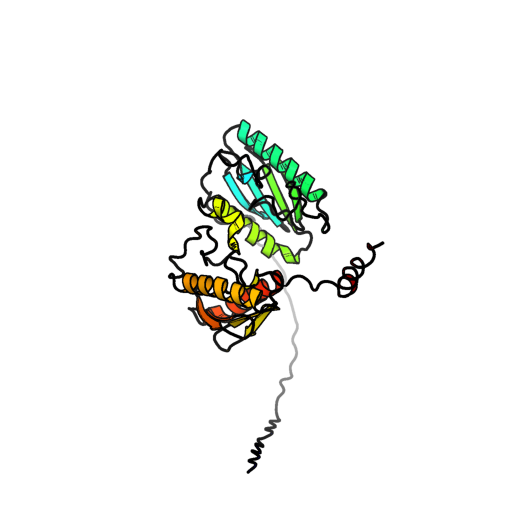1430 O O . GLY A 1 203 ? 8.289 5.816 -18.629 1.00 85.94 203 GLY A O 1
ATOM 1431 N N . ALA A 1 204 ? 8.646 5.506 -16.437 1.00 92.88 204 ALA A N 1
ATOM 1432 C CA . ALA A 1 204 ? 9.113 4.132 -16.598 1.00 92.88 204 ALA A CA 1
ATOM 1433 C C . ALA A 1 204 ? 7.971 3.197 -17.030 1.00 92.88 204 ALA A C 1
ATOM 1435 O O . ALA A 1 204 ? 6.870 3.208 -16.476 1.00 92.88 204 ALA A O 1
ATOM 1436 N N . LYS A 1 205 ? 8.255 2.321 -17.995 1.00 95.19 205 LYS A N 1
ATOM 1437 C CA . LYS A 1 205 ? 7.366 1.236 -18.408 1.00 95.19 205 LYS A CA 1
ATOM 1438 C C . LYS A 1 205 ? 7.791 -0.049 -17.713 1.00 95.19 205 LYS A C 1
ATOM 1440 O O . LYS A 1 205 ? 8.933 -0.480 -17.853 1.00 95.19 205 LYS A O 1
ATOM 1445 N N . THR A 1 206 ? 6.855 -0.682 -17.010 1.00 95.31 206 THR A N 1
ATOM 1446 C CA . THR A 1 206 ? 7.069 -1.996 -16.393 1.00 95.31 206 THR A CA 1
ATOM 1447 C C . THR A 1 206 ? 6.255 -3.062 -17.116 1.00 95.31 206 THR A C 1
ATOM 1449 O O . THR A 1 206 ? 5.089 -2.850 -17.434 1.00 95.31 206 THR A O 1
ATOM 1452 N N . THR A 1 207 ? 6.864 -4.215 -17.375 1.00 96.25 207 THR A N 1
ATOM 1453 C CA . THR A 1 207 ? 6.213 -5.391 -17.968 1.00 96.25 207 THR A CA 1
ATOM 1454 C C . THR A 1 207 ? 6.646 -6.647 -17.222 1.00 96.25 207 THR A C 1
ATOM 1456 O O . THR A 1 207 ? 7.702 -6.647 -16.588 1.00 96.25 207 THR A O 1
ATOM 1459 N N . ALA A 1 208 ? 5.845 -7.709 -17.288 1.00 96.75 208 ALA A N 1
ATOM 1460 C CA . ALA A 1 208 ? 6.223 -9.021 -16.778 1.00 96.75 208 ALA A CA 1
ATOM 1461 C C . ALA A 1 208 ? 6.117 -10.078 -17.872 1.00 96.75 208 ALA A C 1
ATOM 1463 O O . ALA A 1 208 ? 5.238 -10.012 -18.735 1.00 96.75 208 ALA A O 1
ATOM 1464 N N . LYS A 1 209 ? 7.007 -11.062 -17.799 1.00 97.62 209 LYS A N 1
ATOM 1465 C CA . LYS A 1 209 ? 6.997 -12.259 -18.624 1.00 97.62 209 LYS A CA 1
ATOM 1466 C C . LYS A 1 209 ? 7.067 -13.485 -17.725 1.00 97.62 209 LYS A C 1
ATOM 1468 O O . LYS A 1 209 ? 7.958 -13.619 -16.889 1.00 97.62 209 LYS A O 1
ATOM 1473 N N . ASP A 1 210 ? 6.136 -14.399 -17.940 1.00 97.44 210 ASP A N 1
ATOM 1474 C CA . ASP A 1 210 ? 6.130 -15.693 -17.279 1.00 97.44 210 ASP A CA 1
ATOM 1475 C C . ASP A 1 210 ? 7.295 -16.555 -17.770 1.00 97.44 210 ASP A C 1
ATOM 1477 O O . ASP A 1 210 ? 7.454 -16.790 -18.971 1.00 97.44 210 ASP A O 1
ATOM 1481 N N . LEU A 1 211 ? 8.079 -17.076 -16.829 1.00 97.38 211 LEU A N 1
ATOM 1482 C CA . LEU A 1 211 ? 9.052 -18.132 -17.077 1.00 97.38 211 LEU A CA 1
ATOM 1483 C C . LEU A 1 211 ? 8.534 -19.454 -16.485 1.00 97.38 211 LEU A C 1
ATOM 1485 O O . LEU A 1 211 ? 7.492 -19.500 -15.816 1.00 97.38 211 LEU A O 1
ATOM 1489 N N . LYS A 1 212 ? 9.244 -20.555 -16.765 1.00 96.62 212 LYS A N 1
ATOM 1490 C CA . LYS A 1 212 ? 8.865 -21.900 -16.299 1.00 96.62 212 LYS A CA 1
ATOM 1491 C C . LYS A 1 212 ? 8.856 -21.991 -14.769 1.00 96.62 212 LYS A C 1
ATOM 1493 O O . LYS A 1 212 ? 7.953 -22.604 -14.212 1.00 96.62 212 LYS A O 1
ATOM 1498 N N . ASP A 1 213 ? 9.842 -21.387 -14.115 1.00 97.50 213 ASP A N 1
ATOM 1499 C CA . ASP A 1 213 ? 10.079 -21.448 -12.669 1.00 97.50 213 ASP A CA 1
ATOM 1500 C C . ASP A 1 213 ? 10.254 -20.062 -12.022 1.00 97.50 213 ASP A C 1
ATOM 1502 O O . ASP A 1 213 ?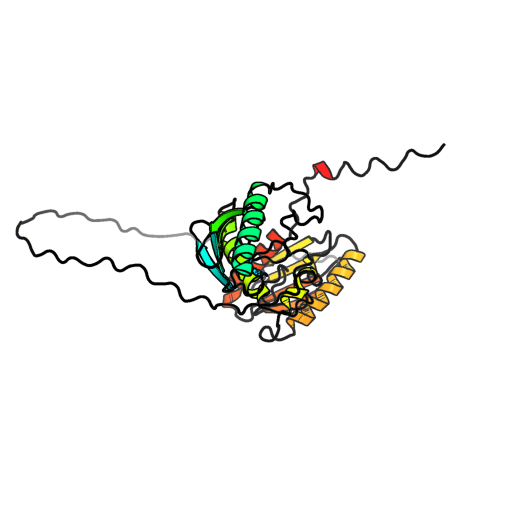 10.659 -19.968 -10.867 1.00 97.50 213 ASP A O 1
ATOM 1506 N N . ALA A 1 214 ? 9.953 -18.988 -12.754 1.00 97.69 214 ALA A N 1
ATOM 1507 C CA . ALA A 1 214 ? 10.168 -17.613 -12.317 1.00 97.69 214 ALA A CA 1
ATOM 1508 C C . ALA A 1 214 ? 9.219 -16.630 -13.025 1.00 97.69 214 ALA A C 1
ATOM 1510 O O . ALA A 1 214 ? 8.436 -17.001 -13.908 1.00 97.69 214 ALA A O 1
ATOM 1511 N N . VAL A 1 215 ? 9.324 -15.359 -12.647 1.00 97.56 215 VAL A N 1
ATOM 1512 C CA . VAL A 1 215 ? 8.722 -14.214 -13.337 1.00 97.56 215 VAL A CA 1
ATOM 1513 C C . VAL A 1 215 ? 9.833 -13.238 -13.694 1.00 97.56 215 VAL A C 1
ATOM 1515 O O . VAL A 1 215 ? 10.602 -12.835 -12.824 1.00 97.56 215 VAL A O 1
ATOM 1518 N N . GLU A 1 216 ? 9.930 -12.859 -14.963 1.00 97.75 216 GLU A N 1
ATOM 1519 C CA . GLU A 1 216 ? 10.837 -11.803 -15.407 1.00 97.75 216 GLU A CA 1
ATOM 1520 C C . GLU A 1 216 ? 10.095 -10.465 -15.395 1.00 97.75 216 GLU A C 1
ATOM 1522 O O . GLU A 1 216 ? 9.129 -10.283 -16.132 1.00 97.75 216 GLU A O 1
ATOM 1527 N N . VAL A 1 217 ? 10.537 -9.520 -14.569 1.00 97.62 217 VAL A N 1
ATOM 1528 C CA . VAL A 1 217 ? 10.006 -8.154 -14.504 1.00 97.62 217 VAL A CA 1
ATOM 1529 C C . VAL A 1 217 ? 10.969 -7.223 -15.223 1.00 97.62 217 VAL A C 1
ATOM 1531 O O . VAL A 1 217 ? 12.098 -7.027 -14.784 1.00 97.62 217 VAL A O 1
ATOM 1534 N N . THR A 1 218 ? 10.523 -6.621 -16.319 1.00 97.81 218 THR A N 1
ATOM 1535 C CA . THR A 1 218 ? 11.320 -5.686 -17.118 1.00 97.81 218 THR A CA 1
ATOM 1536 C C . THR A 1 218 ? 10.853 -4.260 -16.877 1.00 97.81 218 THR A C 1
ATOM 1538 O O . THR A 1 218 ? 9.677 -3.954 -17.081 1.00 97.81 218 THR A O 1
ATOM 1541 N N . ILE A 1 219 ? 11.778 -3.389 -16.476 1.00 97.00 219 ILE A N 1
ATOM 1542 C CA . ILE A 1 219 ? 11.525 -1.976 -16.189 1.00 97.00 219 ILE A CA 1
ATOM 1543 C C . ILE A 1 219 ? 12.442 -1.146 -17.082 1.00 97.00 219 ILE A C 1
ATOM 1545 O O . ILE A 1 219 ? 13.665 -1.238 -16.966 1.00 97.00 219 ILE A O 1
ATOM 1549 N N . VAL A 1 220 ? 11.856 -0.347 -17.971 1.00 97.56 220 VAL A N 1
ATOM 1550 C CA . VAL A 1 220 ? 12.585 0.489 -18.936 1.00 97.56 220 VAL A CA 1
ATOM 1551 C C . VAL A 1 220 ? 12.141 1.942 -18.847 1.00 97.56 220 VAL A C 1
ATOM 1553 O O . VAL A 1 220 ? 10.954 2.234 -18.712 1.00 97.56 220 VAL A O 1
ATOM 1556 N N . GLY A 1 221 ? 13.099 2.857 -18.920 1.00 95.69 221 GLY A N 1
ATOM 1557 C CA . GLY A 1 221 ? 12.864 4.286 -19.071 1.00 95.69 221 GLY A CA 1
ATOM 1558 C C . GLY A 1 221 ? 12.667 4.670 -20.537 1.00 95.69 221 GLY A C 1
ATOM 1559 O O . GLY A 1 221 ? 12.815 3.858 -21.450 1.00 95.69 221 GLY A O 1
ATOM 1560 N N . THR A 1 222 ? 12.361 5.941 -20.767 1.00 95.12 222 THR A N 1
ATOM 1561 C CA . THR A 1 222 ? 12.247 6.546 -22.106 1.00 95.12 222 THR A CA 1
ATOM 1562 C C . THR A 1 222 ? 13.563 7.146 -22.605 1.00 95.12 222 THR A C 1
ATOM 1564 O O . THR A 1 222 ? 13.685 7.465 -23.785 1.00 95.12 222 THR A O 1
ATOM 1567 N N . ASN A 1 223 ? 14.549 7.313 -21.719 1.00 95.88 223 ASN A N 1
ATOM 1568 C CA . ASN A 1 223 ? 15.850 7.910 -22.015 1.00 95.88 223 ASN A CA 1
ATOM 1569 C C . ASN A 1 223 ? 16.938 7.397 -21.053 1.00 95.88 223 ASN A C 1
ATOM 1571 O O . ASN A 1 223 ? 16.647 6.731 -20.059 1.00 95.88 223 ASN A O 1
ATOM 1575 N N . GLU A 1 224 ? 18.201 7.722 -21.341 1.00 97.25 224 GLU A N 1
ATOM 1576 C CA . GLU A 1 224 ? 19.348 7.250 -20.551 1.00 97.25 224 GLU A CA 1
ATOM 1577 C C . GLU A 1 224 ? 19.388 7.795 -19.114 1.00 97.25 224 GLU A C 1
ATOM 1579 O O . GLU A 1 224 ? 19.875 7.106 -18.220 1.00 97.25 224 GLU A O 1
ATOM 1584 N N . ALA A 1 225 ? 18.853 8.993 -18.850 1.00 95.50 225 ALA A N 1
ATOM 1585 C CA . ALA A 1 225 ? 18.808 9.530 -17.487 1.00 95.50 225 ALA A CA 1
ATOM 1586 C C . ALA A 1 225 ? 17.878 8.686 -16.596 1.00 95.50 225 ALA A C 1
ATOM 1588 O O . ALA A 1 225 ? 18.282 8.244 -15.520 1.00 95.50 225 ALA A O 1
ATOM 1589 N N . GLN A 1 226 ? 16.679 8.371 -17.094 1.00 94.31 226 GLN A N 1
ATOM 1590 C CA . GLN A 1 226 ? 15.752 7.445 -16.435 1.00 94.31 226 GLN A CA 1
ATOM 1591 C C . GLN A 1 226 ? 16.336 6.032 -16.343 1.00 94.31 226 GLN A C 1
ATOM 1593 O O . GLN A 1 226 ? 16.193 5.376 -15.317 1.00 94.31 226 GLN A O 1
ATOM 1598 N N . ALA A 1 227 ? 17.030 5.561 -17.382 1.00 97.25 227 ALA A N 1
ATOM 1599 C CA . ALA A 1 227 ? 17.689 4.258 -17.362 1.00 97.25 227 ALA A CA 1
ATOM 1600 C C . ALA A 1 227 ? 18.732 4.157 -16.241 1.00 97.25 227 ALA A C 1
ATOM 1602 O O . ALA A 1 227 ? 18.783 3.152 -15.531 1.00 97.25 227 ALA A O 1
ATOM 1603 N N . LYS A 1 228 ? 19.549 5.202 -16.060 1.00 97.38 228 LYS A N 1
ATOM 1604 C CA . LYS A 1 228 ? 20.523 5.288 -14.968 1.00 97.38 228 LYS A CA 1
ATOM 1605 C C . LYS A 1 228 ? 19.829 5.231 -13.610 1.00 97.38 228 LYS A C 1
ATOM 1607 O O . LYS A 1 228 ? 20.233 4.427 -12.773 1.00 97.38 228 LYS A O 1
ATOM 1612 N N . GLU A 1 229 ? 18.762 6.002 -13.421 1.00 93.94 229 GLU A N 1
ATOM 1613 C CA . GLU A 1 229 ? 17.987 5.985 -12.179 1.00 93.94 229 GLU A CA 1
ATOM 1614 C C . GLU A 1 229 ? 17.367 4.603 -11.897 1.00 93.94 229 GLU A C 1
ATOM 1616 O O . GLU A 1 229 ? 17.494 4.077 -10.791 1.00 93.94 229 GLU A O 1
ATOM 1621 N N . ILE A 1 230 ? 16.765 3.965 -12.908 1.00 95.56 230 ILE A N 1
ATOM 1622 C CA . ILE A 1 230 ? 16.203 2.607 -12.818 1.00 95.56 230 ILE A CA 1
ATOM 1623 C C . ILE A 1 230 ? 17.280 1.602 -12.399 1.00 95.56 230 ILE A C 1
ATOM 1625 O O . ILE A 1 230 ? 17.037 0.774 -11.520 1.00 95.56 230 ILE A O 1
ATOM 1629 N N . ARG A 1 231 ? 18.480 1.673 -12.988 1.00 97.62 231 ARG A N 1
ATOM 1630 C CA . ARG A 1 231 ? 19.602 0.784 -12.641 1.00 97.62 231 ARG A CA 1
ATOM 1631 C C . ARG A 1 231 ? 20.104 1.034 -11.219 1.00 97.62 231 ARG A C 1
ATOM 1633 O O . ARG A 1 231 ? 20.368 0.075 -10.497 1.00 97.62 231 ARG A O 1
ATOM 1640 N N . GLU A 1 232 ? 20.219 2.292 -10.794 1.00 95.25 232 GLU A N 1
ATOM 1641 C CA . GLU A 1 232 ? 20.627 2.654 -9.428 1.00 95.25 232 GLU A CA 1
ATOM 1642 C C . GLU A 1 232 ? 19.626 2.147 -8.385 1.00 95.25 232 GLU A C 1
ATOM 1644 O O . GLU A 1 232 ? 20.018 1.468 -7.433 1.00 95.25 232 GLU A O 1
ATOM 1649 N N . ARG A 1 233 ? 18.327 2.378 -8.600 1.00 92.62 233 ARG A N 1
ATOM 1650 C CA . ARG A 1 233 ? 17.257 1.821 -7.759 1.00 92.62 233 ARG A CA 1
ATOM 1651 C C . ARG A 1 233 ? 17.249 0.292 -7.792 1.00 92.62 233 ARG A C 1
ATOM 1653 O O . ARG A 1 233 ? 17.093 -0.354 -6.761 1.00 92.62 233 ARG A O 1
ATOM 1660 N N . GLY A 1 234 ? 17.491 -0.302 -8.957 1.00 94.19 234 GLY A N 1
ATOM 1661 C CA . GLY A 1 234 ? 17.538 -1.750 -9.127 1.00 94.19 234 GLY A CA 1
ATOM 1662 C C . GLY A 1 234 ? 18.658 -2.417 -8.334 1.00 94.19 234 GLY A C 1
ATOM 1663 O O . GLY A 1 234 ? 18.439 -3.459 -7.717 1.00 94.19 234 GLY A O 1
ATOM 1664 N N . LYS A 1 235 ? 19.825 -1.772 -8.238 1.00 94.75 235 LYS A N 1
ATOM 1665 C CA . LYS A 1 235 ? 20.916 -2.219 -7.357 1.00 94.75 235 LYS A CA 1
ATOM 1666 C C . LYS A 1 235 ? 20.486 -2.254 -5.889 1.00 94.75 235 LYS A C 1
ATOM 1668 O O . LYS A 1 235 ? 20.853 -3.193 -5.189 1.00 94.75 235 LYS A O 1
ATOM 1673 N N . GLN A 1 236 ? 19.673 -1.293 -5.443 1.00 89.81 236 GLN A N 1
ATOM 1674 C CA . GLN A 1 236 ? 19.122 -1.291 -4.082 1.00 89.81 236 GLN A CA 1
ATOM 1675 C C . GLN A 1 236 ? 18.139 -2.446 -3.863 1.00 89.81 236 GLN A C 1
ATOM 1677 O O . GLN A 1 236 ? 18.199 -3.105 -2.829 1.00 89.81 236 GLN A O 1
ATOM 1682 N N . VAL A 1 237 ? 17.295 -2.758 -4.853 1.00 89.19 237 VAL A N 1
ATOM 1683 C CA . VAL A 1 237 ? 16.404 -3.932 -4.803 1.00 89.19 237 VAL A CA 1
ATOM 1684 C C . VAL A 1 237 ? 17.205 -5.227 -4.663 1.00 89.19 237 VAL A C 1
ATOM 1686 O O . VAL A 1 237 ? 16.866 -6.066 -3.834 1.00 89.19 237 VAL A O 1
ATOM 1689 N N . ILE A 1 238 ? 18.298 -5.383 -5.412 1.00 91.44 238 ILE A N 1
ATOM 1690 C CA . ILE A 1 238 ? 19.158 -6.571 -5.310 1.00 91.44 238 ILE A CA 1
ATOM 1691 C C . ILE A 1 238 ? 19.917 -6.625 -3.986 1.00 91.44 238 ILE A C 1
ATOM 1693 O O . ILE A 1 238 ? 20.060 -7.702 -3.409 1.00 91.44 238 ILE A O 1
ATOM 1697 N N . ALA A 1 239 ? 20.394 -5.488 -3.481 1.00 89.12 239 ALA A N 1
ATOM 1698 C CA . ALA A 1 239 ? 21.002 -5.429 -2.157 1.00 89.12 239 ALA A CA 1
ATOM 1699 C C . ALA A 1 239 ? 20.002 -5.871 -1.076 1.00 89.12 239 ALA A C 1
ATOM 1701 O O . ALA A 1 239 ? 20.348 -6.697 -0.233 1.00 89.12 239 ALA A O 1
ATOM 1702 N N . ALA A 1 240 ? 18.752 -5.404 -1.159 1.00 83.94 240 ALA A N 1
ATOM 1703 C CA . ALA A 1 240 ? 17.671 -5.805 -0.265 1.00 83.94 240 ALA A CA 1
ATOM 1704 C C . ALA A 1 240 ? 17.302 -7.292 -0.402 1.00 83.94 240 ALA A C 1
ATOM 1706 O O . ALA A 1 240 ? 17.105 -7.951 0.611 1.00 83.94 240 ALA A O 1
ATOM 1707 N N . ALA A 1 241 ? 17.261 -7.837 -1.623 1.00 85.75 241 ALA A N 1
ATOM 1708 C CA . ALA A 1 241 ? 16.962 -9.251 -1.877 1.00 85.75 241 ALA A CA 1
ATOM 1709 C C . ALA A 1 241 ? 18.010 -10.212 -1.292 1.00 85.75 241 ALA A C 1
ATOM 1711 O O . ALA A 1 241 ? 17.705 -11.362 -0.991 1.00 85.75 241 ALA A O 1
ATOM 1712 N N . LYS A 1 242 ? 19.261 -9.754 -1.159 1.00 86.25 242 LYS A N 1
ATOM 1713 C CA . LYS A 1 242 ? 20.362 -10.539 -0.577 1.00 86.25 242 LYS A CA 1
ATOM 1714 C C . LYS A 1 242 ? 20.352 -10.548 0.947 1.00 86.25 242 LYS A C 1
ATOM 1716 O O . LYS A 1 242 ? 20.995 -11.404 1.552 1.00 86.25 242 LYS A O 1
ATOM 1721 N N . LEU A 1 243 ? 19.666 -9.598 1.576 1.00 81.81 243 LEU A N 1
ATOM 1722 C CA . LEU A 1 243 ? 19.383 -9.692 2.999 1.00 81.81 243 LEU A CA 1
ATOM 1723 C C . LEU A 1 243 ? 18.375 -10.826 3.160 1.00 81.81 243 LEU A C 1
ATOM 1725 O O . LEU A 1 243 ? 17.346 -10.816 2.493 1.00 81.81 243 LEU A O 1
ATOM 1729 N N . GLU A 1 244 ? 18.675 -11.818 4.006 1.00 65.38 244 GLU A N 1
ATOM 1730 C CA . GLU A 1 244 ? 17.771 -12.958 4.183 1.00 65.38 244 GLU A CA 1
ATOM 1731 C C . GLU A 1 244 ? 16.342 -12.459 4.400 1.00 65.38 244 GLU A C 1
ATOM 1733 O O . GLU A 1 244 ? 16.121 -11.625 5.280 1.00 65.38 244 GLU A O 1
ATOM 1738 N N . ALA A 1 245 ? 15.379 -12.961 3.619 1.00 60.34 245 ALA A N 1
ATOM 1739 C CA . ALA A 1 245 ? 14.003 -12.456 3.605 1.00 60.34 245 ALA A CA 1
ATOM 1740 C C . ALA A 1 245 ? 13.367 -12.402 5.012 1.00 60.34 245 ALA A C 1
ATOM 1742 O O . ALA A 1 245 ? 12.519 -11.558 5.293 1.00 60.34 245 ALA A O 1
ATOM 1743 N N . LYS A 1 246 ? 13.836 -13.260 5.930 1.00 59.41 246 LYS A N 1
ATOM 1744 C CA . LYS A 1 246 ? 13.423 -13.327 7.344 1.00 59.41 246 LYS A CA 1
ATOM 1745 C C . LYS A 1 246 ? 14.041 -12.244 8.246 1.00 59.41 246 LYS A C 1
ATOM 1747 O O . LYS A 1 246 ? 13.554 -12.033 9.352 1.00 59.41 246 LYS A O 1
ATOM 1752 N N . LYS A 1 247 ? 15.112 -11.579 7.808 1.00 62.47 247 LYS A N 1
ATOM 1753 C CA . LYS A 1 247 ? 15.852 -10.523 8.527 1.00 62.47 247 LYS A CA 1
ATOM 1754 C C . LYS A 1 247 ? 15.578 -9.121 7.984 1.00 62.47 247 LYS A C 1
ATOM 1756 O O . LYS A 1 247 ? 15.991 -8.144 8.611 1.00 62.47 247 LYS A O 1
ATOM 1761 N N . VAL A 1 248 ? 14.889 -9.004 6.848 1.00 57.72 248 VAL A N 1
ATOM 1762 C CA . VAL A 1 248 ? 14.472 -7.712 6.298 1.00 57.72 248 VAL A CA 1
ATOM 1763 C C . VAL A 1 248 ? 13.345 -7.145 7.160 1.00 57.72 248 VAL A C 1
ATOM 1765 O O . VAL A 1 248 ? 12.164 -7.396 6.938 1.00 57.72 248 VAL A O 1
ATOM 1768 N N . THR A 1 249 ? 13.718 -6.376 8.179 1.00 52.62 249 THR A N 1
ATOM 1769 C CA . THR A 1 249 ? 12.785 -5.526 8.917 1.00 52.62 249 THR A CA 1
ATOM 1770 C C . THR A 1 249 ? 12.512 -4.257 8.114 1.00 52.62 249 THR A C 1
ATOM 1772 O O . THR A 1 249 ? 13.400 -3.696 7.468 1.00 52.62 249 THR A O 1
ATOM 1775 N N . HIS A 1 250 ? 11.261 -3.801 8.111 1.00 54.25 250 HIS A N 1
ATOM 1776 C CA . HIS A 1 250 ? 10.850 -2.610 7.376 1.00 54.25 250 HIS A CA 1
ATOM 1777 C C . HIS A 1 250 ? 11.360 -1.340 8.066 1.00 54.25 250 HIS A C 1
ATOM 1779 O O . HIS A 1 250 ? 10.628 -0.684 8.794 1.00 54.25 250 HIS A O 1
ATOM 1785 N N . LYS A 1 251 ? 12.612 -0.954 7.804 1.00 52.09 251 LYS A N 1
ATOM 1786 C CA . LYS A 1 251 ? 13.233 0.232 8.420 1.00 52.09 251 LYS A CA 1
ATOM 1787 C C . LYS A 1 251 ? 12.715 1.577 7.903 1.00 52.09 251 LYS A C 1
ATOM 1789 O O . LYS A 1 251 ? 13.105 2.616 8.412 1.00 52.09 251 LYS A O 1
ATOM 1794 N N . GLY A 1 252 ? 11.840 1.570 6.901 1.00 47.84 252 GLY A N 1
ATOM 1795 C CA . GLY A 1 252 ? 11.205 2.779 6.382 1.00 47.84 252 GLY A CA 1
ATOM 1796 C C . GLY A 1 252 ? 12.053 3.648 5.454 1.00 47.84 252 GLY A C 1
ATOM 1797 O O . GLY A 1 252 ? 11.518 4.506 4.764 1.00 47.84 252 GLY A O 1
ATOM 1798 N N . ASP A 1 253 ? 13.334 3.344 5.323 1.00 53.00 253 ASP A N 1
ATOM 1799 C CA . ASP A 1 253 ? 14.271 3.921 4.354 1.00 53.00 253 ASP A CA 1
ATOM 1800 C C . ASP A 1 253 ? 13.963 3.567 2.883 1.00 53.00 253 ASP A C 1
ATOM 1802 O O . ASP A 1 253 ? 14.609 4.065 1.970 1.00 53.00 253 ASP A O 1
ATOM 1806 N N . GLY A 1 254 ? 12.976 2.700 2.639 1.00 48.28 254 GLY A N 1
ATOM 1807 C CA . GLY A 1 254 ? 12.645 2.200 1.306 1.00 48.28 254 GLY A CA 1
ATOM 1808 C C . GLY A 1 254 ? 13.490 1.006 0.860 1.00 48.28 254 GLY A C 1
ATOM 1809 O O . GLY A 1 254 ? 13.228 0.476 -0.218 1.00 48.28 254 GLY A O 1
ATOM 1810 N N . SER A 1 255 ? 14.462 0.558 1.667 1.00 48.53 255 SER A N 1
ATOM 1811 C CA . SER A 1 255 ? 15.286 -0.634 1.398 1.00 48.53 255 SER A CA 1
ATOM 1812 C C . SER A 1 255 ? 14.636 -1.919 1.928 1.00 48.53 255 SER A C 1
ATOM 1814 O O . SER A 1 255 ? 14.964 -3.023 1.499 1.00 48.53 255 SER A O 1
ATOM 1816 N N . GLY A 1 256 ? 13.661 -1.783 2.833 1.00 42.44 256 GLY A N 1
ATOM 1817 C CA . GLY A 1 256 ? 12.920 -2.892 3.427 1.00 42.44 256 GLY A CA 1
ATOM 1818 C C . GLY A 1 256 ? 11.998 -3.606 2.437 1.00 42.44 256 GLY A C 1
ATOM 1819 O O . GLY A 1 256 ? 10.811 -3.290 2.352 1.00 42.44 256 GLY A O 1
ATOM 1820 N N . GLY A 1 257 ? 12.535 -4.615 1.754 1.00 39.06 257 GLY A N 1
ATOM 1821 C CA . GLY A 1 257 ? 11.839 -5.568 0.886 1.00 39.06 257 GLY A CA 1
ATOM 1822 C C . GLY A 1 257 ? 10.836 -6.508 1.558 1.00 39.06 257 GLY A C 1
ATOM 1823 O O . GLY A 1 257 ? 10.569 -7.588 1.037 1.00 39.06 257 GLY A O 1
ATOM 1824 N N . GLY A 1 258 ? 10.267 -6.149 2.707 1.00 39.59 258 GLY A N 1
ATOM 1825 C CA . GLY A 1 258 ? 9.209 -6.978 3.270 1.00 39.59 258 GLY A CA 1
ATOM 1826 C C . GLY A 1 258 ? 7.981 -6.960 2.352 1.00 39.59 258 GLY A C 1
ATOM 1827 O O . GLY A 1 258 ? 7.736 -5.997 1.617 1.00 39.59 258 GLY A O 1
ATOM 1828 N N . GLY A 1 259 ? 7.264 -8.079 2.343 1.00 42.38 259 GLY A N 1
ATOM 1829 C CA . GLY A 1 259 ? 6.355 -8.535 1.285 1.00 42.38 259 GLY A CA 1
ATOM 1830 C C . GLY A 1 259 ? 5.130 -7.683 0.942 1.00 42.38 259 GLY A C 1
ATOM 1831 O O . GLY A 1 259 ? 4.184 -8.226 0.394 1.00 42.38 259 GLY A O 1
ATOM 1832 N N . PHE A 1 260 ? 5.134 -6.378 1.209 1.00 46.81 260 PHE A N 1
ATOM 1833 C CA . PHE A 1 260 ? 4.003 -5.467 1.016 1.00 46.81 260 PHE A CA 1
ATOM 1834 C C . PHE A 1 260 ? 4.388 -4.111 0.389 1.00 46.81 260 PHE A C 1
ATOM 1836 O O . PHE A 1 260 ? 3.548 -3.230 0.215 1.00 46.81 260 PHE A O 1
ATOM 1843 N N . GLY A 1 261 ? 5.652 -3.912 -0.012 1.00 58.97 261 GLY A N 1
ATOM 1844 C CA . GLY A 1 261 ? 6.013 -2.775 -0.869 1.00 58.97 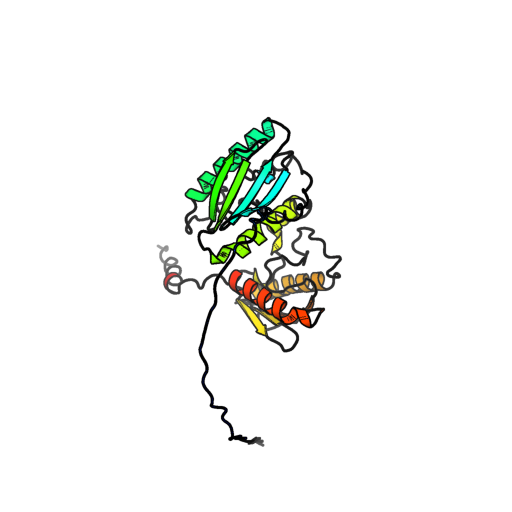261 GLY A CA 1
ATOM 1845 C C . GLY A 1 261 ? 5.342 -2.900 -2.240 1.00 58.97 261 GLY A C 1
ATOM 1846 O O . GLY A 1 261 ? 5.310 -3.986 -2.804 1.00 58.97 261 GLY A O 1
ATOM 1847 N N . ARG A 1 262 ? 4.828 -1.812 -2.828 1.00 72.06 262 ARG A N 1
ATOM 1848 C CA . ARG A 1 262 ? 4.109 -1.881 -4.119 1.00 72.06 262 ARG A CA 1
ATOM 1849 C C . ARG A 1 262 ? 5.003 -2.124 -5.344 1.00 72.06 262 ARG A C 1
ATOM 1851 O O . ARG A 1 262 ? 4.535 -2.012 -6.472 1.00 72.06 262 ARG A O 1
ATOM 1858 N N . CYS A 1 263 ? 6.283 -2.425 -5.143 1.00 85.38 263 CYS A N 1
ATOM 1859 C CA . CYS A 1 263 ? 7.187 -2.660 -6.254 1.00 85.38 263 CYS A CA 1
ATOM 1860 C C . CYS A 1 263 ? 6.834 -3.974 -6.965 1.00 85.38 263 CYS A C 1
ATOM 1862 O O . CYS A 1 263 ? 6.689 -4.989 -6.283 1.00 85.38 263 CYS A O 1
ATOM 1864 N N . PRO A 1 264 ? 6.726 -3.992 -8.303 1.00 89.69 264 PRO A N 1
ATOM 1865 C CA . PRO A 1 264 ? 6.490 -5.214 -9.077 1.00 89.69 264 PRO A CA 1
ATOM 1866 C C . PRO A 1 264 ? 7.476 -6.359 -8.809 1.00 89.69 264 PRO A C 1
ATOM 1868 O O . PRO A 1 264 ? 7.110 -7.526 -8.934 1.00 89.69 264 PRO A O 1
ATOM 1871 N N . VAL A 1 265 ? 8.705 -6.031 -8.401 1.00 90.38 265 VAL A N 1
ATOM 1872 C CA . VAL A 1 265 ? 9.705 -7.005 -7.952 1.00 90.38 265 VAL A CA 1
ATOM 1873 C C . VAL A 1 265 ? 9.376 -7.433 -6.517 1.00 90.38 265 VAL A C 1
ATOM 1875 O O . VAL A 1 265 ? 9.579 -6.673 -5.568 1.00 90.38 265 VAL A O 1
ATOM 1878 N N . VAL A 1 266 ? 8.820 -8.635 -6.365 1.00 86.06 266 VAL A N 1
ATOM 1879 C CA . VAL A 1 266 ? 8.506 -9.244 -5.062 1.00 86.06 266 VAL A CA 1
ATOM 1880 C C . VAL A 1 266 ? 9.802 -9.789 -4.463 1.00 86.06 266 VAL A C 1
ATOM 1882 O O . VAL A 1 266 ? 10.547 -10.462 -5.161 1.00 86.06 266 VAL A O 1
ATOM 1885 N N . LEU A 1 267 ? 10.087 -9.450 -3.202 1.00 86.81 267 LEU A N 1
ATOM 1886 C CA . LEU A 1 267 ? 11.332 -9.828 -2.514 1.00 86.81 267 LEU A CA 1
ATOM 1887 C C . LEU A 1 267 ? 11.122 -10.878 -1.412 1.00 86.81 267 LEU A C 1
ATOM 1889 O O . LEU A 1 267 ? 12.073 -11.515 -0.968 1.00 86.81 267 LEU A O 1
ATOM 1893 N N . LYS A 1 268 ? 9.885 -11.046 -0.939 1.00 83.88 268 LYS A N 1
ATOM 1894 C CA . LYS A 1 268 ? 9.564 -11.962 0.154 1.00 83.88 268 LYS A CA 1
ATOM 1895 C C . LYS A 1 268 ? 9.499 -13.396 -0.365 1.00 83.88 268 LYS A C 1
ATOM 1897 O O . LYS A 1 268 ? 8.757 -13.649 -1.305 1.00 83.88 268 LYS A O 1
ATOM 1902 N N . ASP A 1 269 ? 10.212 -14.303 0.305 1.00 88.25 269 ASP A N 1
ATOM 1903 C CA . ASP A 1 269 ? 10.260 -15.738 -0.013 1.00 88.25 269 ASP A CA 1
ATOM 1904 C C . ASP A 1 269 ? 10.674 -15.999 -1.480 1.00 88.25 269 ASP A C 1
ATOM 1906 O O . ASP A 1 269 ? 10.226 -16.944 -2.131 1.00 88.25 269 ASP A O 1
ATOM 1910 N N . THR A 1 270 ? 11.539 -15.132 -2.022 1.00 91.88 270 THR A N 1
ATOM 1911 C CA . THR A 1 270 ? 12.001 -15.173 -3.415 1.00 91.88 270 THR A CA 1
ATOM 1912 C C . THR A 1 270 ? 13.502 -14.948 -3.523 1.00 91.88 270 THR A C 1
ATOM 1914 O O . THR A 1 270 ? 14.063 -14.104 -2.830 1.00 91.88 270 THR A O 1
ATOM 1917 N N . VAL A 1 271 ? 14.125 -15.604 -4.497 1.00 94.12 271 VAL A N 1
ATOM 1918 C CA . VAL A 1 271 ? 15.459 -15.283 -5.001 1.00 94.12 271 VAL A CA 1
ATOM 1919 C C . VAL A 1 271 ? 15.311 -14.311 -6.169 1.00 94.12 271 VAL A C 1
ATOM 1921 O O . VAL A 1 271 ? 14.577 -14.590 -7.121 1.00 94.12 271 VAL A O 1
ATOM 1924 N N . VAL A 1 272 ? 16.002 -13.171 -6.097 1.00 94.69 272 VAL A N 1
ATOM 1925 C CA . VAL A 1 272 ? 15.956 -12.134 -7.136 1.00 94.69 272 VAL A CA 1
ATOM 1926 C C . VAL A 1 272 ? 17.323 -11.961 -7.776 1.00 94.69 272 VAL A C 1
ATOM 1928 O O . VAL A 1 272 ? 18.310 -11.653 -7.108 1.00 94.69 272 VAL A O 1
ATOM 1931 N N . GLU A 1 273 ? 17.357 -12.100 -9.094 1.00 96.56 273 GLU A N 1
ATOM 1932 C CA . GLU A 1 273 ? 18.509 -11.782 -9.933 1.00 96.56 273 GLU A CA 1
ATOM 1933 C C . GLU A 1 273 ? 18.180 -10.575 -10.812 1.00 96.56 273 GLU A C 1
ATOM 1935 O O . GLU A 1 273 ? 17.018 -10.338 -11.138 1.00 96.56 273 GLU A O 1
ATOM 1940 N N . SER A 1 274 ? 19.191 -9.808 -11.222 1.00 97.00 274 SER A N 1
ATOM 1941 C CA . SER A 1 274 ? 19.006 -8.687 -12.148 1.00 97.00 274 SER A CA 1
ATOM 1942 C C . SER A 1 274 ? 19.976 -8.742 -13.313 1.00 97.00 274 SER A C 1
ATOM 1944 O O . SER A 1 274 ? 21.146 -9.085 -13.135 1.00 97.00 274 SER A O 1
ATOM 1946 N N . LYS A 1 275 ? 19.527 -8.253 -14.464 1.00 98.00 275 LYS A N 1
ATOM 1947 C CA . LYS A 1 275 ? 20.351 -7.983 -15.637 1.00 98.00 275 LYS A CA 1
ATOM 1948 C C . LYS A 1 275 ? 20.089 -6.563 -16.128 1.00 98.00 275 LYS A C 1
ATOM 1950 O O . LYS A 1 275 ? 18.942 -6.180 -16.350 1.00 98.00 275 LYS A O 1
ATOM 1955 N N . GLU A 1 276 ? 21.147 -5.778 -16.317 1.00 98.00 276 GLU A N 1
ATOM 1956 C CA . GLU A 1 276 ? 21.024 -4.488 -16.999 1.00 98.00 276 GLU A CA 1
ATOM 1957 C C . GLU A 1 276 ? 20.668 -4.712 -18.475 1.00 98.00 276 GLU A C 1
ATOM 1959 O O . GLU A 1 276 ? 21.208 -5.600 -19.140 1.00 98.00 276 GLU A O 1
ATOM 1964 N N . ILE A 1 277 ? 19.741 -3.906 -18.984 1.00 98.25 277 ILE A N 1
ATOM 1965 C CA . ILE A 1 277 ? 19.268 -3.956 -20.371 1.00 98.25 277 ILE A CA 1
ATOM 1966 C C . ILE A 1 277 ? 19.287 -2.540 -20.972 1.00 98.25 277 ILE A C 1
ATOM 1968 O O . ILE A 1 277 ? 19.437 -1.553 -20.231 1.00 98.25 277 ILE A O 1
ATOM 1972 N N . PRO A 1 278 ? 19.143 -2.395 -22.305 1.00 97.94 278 PRO A N 1
ATOM 1973 C CA . PRO A 1 278 ? 18.965 -1.084 -22.914 1.00 97.94 278 PRO A CA 1
ATOM 1974 C C . PRO A 1 278 ? 17.826 -0.325 -22.231 1.00 97.94 278 PRO A C 1
ATOM 1976 O O . PRO A 1 278 ? 16.736 -0.861 -22.041 1.00 97.94 278 PRO A O 1
ATOM 1979 N N . LEU A 1 279 ? 18.115 0.911 -21.828 1.00 97.38 279 LEU A N 1
ATOM 1980 C CA . LEU A 1 279 ? 17.197 1.808 -21.130 1.00 97.38 279 LEU A CA 1
ATOM 1981 C C . LEU A 1 279 ? 16.640 1.329 -19.771 1.00 97.38 279 LEU A C 1
ATOM 1983 O O . LEU A 1 279 ? 15.717 1.954 -19.256 1.00 97.38 279 LEU A O 1
ATOM 1987 N N . GLY A 1 280 ? 17.183 0.286 -19.132 1.00 97.56 280 GLY A N 1
ATOM 1988 C CA . GLY A 1 280 ? 16.683 -0.108 -17.811 1.00 97.56 280 GLY A CA 1
ATOM 1989 C C . GLY A 1 280 ? 17.293 -1.369 -17.210 1.00 97.56 280 GLY A C 1
ATOM 1990 O O . GLY A 1 280 ? 18.502 -1.603 -17.311 1.00 97.56 280 GLY A O 1
ATOM 1991 N N . MET A 1 281 ? 16.448 -2.164 -16.548 1.00 98.12 281 MET A N 1
ATOM 1992 C CA . MET A 1 281 ? 16.836 -3.387 -15.842 1.00 98.12 281 MET A CA 1
ATOM 1993 C C . MET A 1 281 ? 15.733 -4.455 -15.934 1.00 98.12 281 MET A C 1
ATOM 1995 O O . MET A 1 281 ? 14.543 -4.145 -15.861 1.00 98.12 281 MET A O 1
ATOM 1999 N N . ALA A 1 282 ? 16.141 -5.712 -16.087 1.00 98.00 282 ALA A N 1
ATOM 2000 C CA . ALA A 1 282 ? 15.283 -6.887 -15.975 1.00 98.00 282 ALA A CA 1
ATOM 2001 C C . ALA A 1 282 ? 15.588 -7.623 -14.666 1.00 98.00 282 ALA A C 1
ATOM 2003 O O . ALA A 1 282 ? 16.756 -7.759 -14.299 1.00 98.00 282 ALA A O 1
ATOM 2004 N N . PHE A 1 283 ? 14.553 -8.097 -13.980 1.00 97.75 283 PHE A N 1
ATOM 2005 C CA . PHE A 1 283 ? 14.648 -8.863 -12.742 1.00 97.75 283 PHE A CA 1
ATOM 2006 C C . PHE A 1 283 ? 14.048 -10.245 -12.945 1.00 97.75 283 PHE A C 1
ATOM 2008 O O . PHE A 1 283 ? 12.883 -10.343 -13.318 1.00 97.75 283 PHE A O 1
ATOM 2015 N N . THR A 1 284 ? 14.799 -11.298 -12.647 1.00 97.94 284 THR A N 1
ATOM 2016 C CA . THR A 1 284 ? 14.262 -12.659 -12.569 1.00 97.94 284 THR A CA 1
ATOM 2017 C C . THR A 1 284 ? 13.910 -12.937 -11.118 1.00 97.94 284 THR A C 1
ATOM 2019 O O . THR A 1 284 ? 14.794 -12.986 -10.265 1.00 97.94 284 THR A O 1
ATOM 2022 N N . VAL A 1 28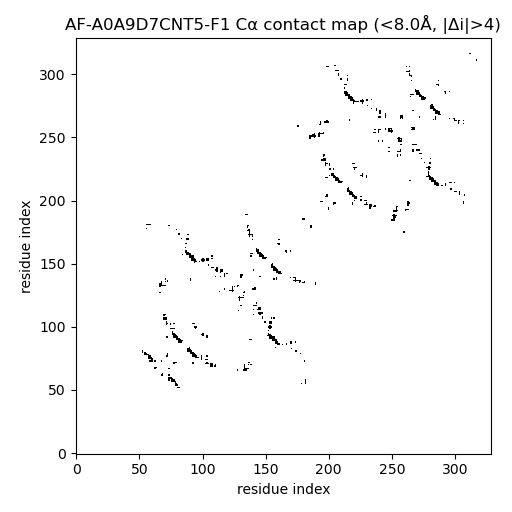5 ? 12.620 -13.096 -10.835 1.00 96.44 285 VAL A N 1
ATOM 2023 C CA . VAL A 1 285 ? 12.098 -13.366 -9.492 1.00 96.44 285 VAL A CA 1
ATOM 2024 C C . VAL A 1 285 ? 11.647 -14.817 -9.431 1.00 96.44 285 VAL A C 1
ATOM 2026 O O . VAL A 1 285 ? 10.703 -15.215 -10.119 1.00 96.44 285 VAL A O 1
ATOM 2029 N N . LYS A 1 286 ? 12.328 -15.616 -8.615 1.00 96.88 286 LYS A N 1
ATOM 2030 C CA . LYS A 1 286 ? 12.054 -17.042 -8.430 1.00 96.88 286 LYS A CA 1
ATOM 2031 C C . LYS A 1 286 ? 11.564 -17.282 -7.004 1.00 96.88 286 LYS A C 1
ATOM 2033 O O . LYS A 1 286 ? 12.228 -16.818 -6.084 1.00 96.88 286 LYS A O 1
ATOM 2038 N N . PRO A 1 287 ? 10.448 -17.992 -6.775 1.00 95.81 287 PRO A N 1
ATOM 2039 C CA . PRO A 1 287 ? 10.040 -18.315 -5.415 1.00 95.81 287 PRO A CA 1
ATOM 2040 C C . PRO A 1 287 ? 11.031 -19.308 -4.794 1.00 95.81 287 PRO A C 1
ATOM 2042 O O . PRO A 1 287 ? 11.529 -20.207 -5.478 1.00 95.81 287 PRO A O 1
ATOM 2045 N N . GLU A 1 288 ? 11.295 -19.184 -3.494 1.00 94.25 288 GLU A N 1
ATOM 2046 C CA . GLU A 1 288 ? 12.098 -20.166 -2.753 1.00 94.25 288 GLU A CA 1
ATOM 2047 C C . GLU A 1 288 ? 11.407 -21.538 -2.734 1.00 94.25 288 GLU A C 1
ATOM 2049 O O . GLU A 1 288 ? 12.070 -22.577 -2.778 1.00 94.25 288 GLU A O 1
ATOM 2054 N N . LYS A 1 289 ? 10.065 -21.553 -2.719 1.00 94.50 289 LYS A N 1
ATOM 2055 C CA . LYS A 1 289 ? 9.258 -22.776 -2.788 1.00 94.50 289 LYS A CA 1
ATOM 2056 C C . LYS A 1 289 ? 8.594 -22.920 -4.163 1.00 94.50 289 LYS A C 1
ATOM 2058 O O . LYS A 1 289 ? 7.808 -22.055 -4.547 1.00 94.50 289 LYS A O 1
ATOM 2063 N N . PRO A 1 290 ? 8.783 -24.044 -4.883 1.00 91.50 290 PRO A N 1
ATOM 2064 C CA . PRO A 1 290 ? 8.186 -24.243 -6.210 1.00 91.50 290 PRO A CA 1
ATOM 2065 C C . PRO A 1 290 ? 6.654 -24.106 -6.256 1.00 91.50 290 PRO A C 1
ATOM 2067 O O . PRO A 1 290 ? 6.105 -23.668 -7.264 1.00 91.50 290 PRO A O 1
ATOM 2070 N N . GLY A 1 291 ? 5.960 -24.444 -5.162 1.00 93.56 291 GLY A N 1
ATOM 2071 C CA . GLY A 1 291 ? 4.500 -24.334 -5.056 1.00 93.56 291 GLY A CA 1
ATOM 2072 C C . GLY A 1 291 ? 3.958 -22.898 -5.018 1.00 93.56 291 GLY A C 1
ATOM 2073 O O . GLY A 1 291 ? 2.761 -22.703 -5.199 1.00 93.56 291 GLY A O 1
ATOM 2074 N N . GLU A 1 292 ? 4.813 -21.890 -4.822 1.00 93.62 292 GLU A N 1
ATOM 2075 C CA . GLU A 1 292 ? 4.404 -20.484 -4.675 1.00 93.62 292 GLU A CA 1
ATOM 2076 C C . GLU A 1 292 ? 4.464 -19.700 -6.002 1.00 93.62 292 GLU A C 1
ATOM 2078 O O . GLU A 1 292 ? 4.063 -18.538 -6.057 1.00 93.62 292 GLU A O 1
ATOM 2083 N N . LEU A 1 293 ? 4.892 -20.325 -7.109 1.00 95.56 293 LEU A N 1
ATOM 2084 C CA . LEU A 1 293 ? 5.059 -19.647 -8.403 1.00 95.56 293 LEU A CA 1
ATOM 2085 C C . LEU A 1 293 ? 3.762 -19.016 -8.932 1.00 95.56 293 LEU A C 1
ATOM 2087 O O . LEU A 1 293 ? 3.788 -17.906 -9.460 1.00 95.56 293 LEU A O 1
ATOM 2091 N N . ALA A 1 294 ? 2.626 -19.705 -8.801 1.00 93.94 294 ALA A N 1
ATOM 2092 C CA . ALA A 1 294 ? 1.341 -19.180 -9.265 1.00 93.94 294 ALA A CA 1
ATOM 2093 C C . ALA A 1 294 ? 0.920 -17.925 -8.478 1.00 93.94 294 ALA A C 1
ATOM 2095 O O . ALA A 1 294 ? 0.417 -16.964 -9.062 1.00 93.94 294 ALA A O 1
ATOM 2096 N N . GLN A 1 295 ? 1.173 -17.914 -7.165 1.00 89.44 295 GLN A N 1
ATOM 2097 C CA . GLN A 1 295 ? 0.917 -16.756 -6.313 1.00 89.44 295 GLN A CA 1
ATOM 2098 C C . GLN A 1 295 ? 1.857 -15.602 -6.661 1.00 89.44 295 GLN A C 1
ATOM 2100 O O . GLN A 1 295 ? 1.385 -14.480 -6.829 1.00 89.44 295 GLN A O 1
ATOM 2105 N N . LEU A 1 296 ? 3.150 -15.886 -6.844 1.00 92.62 296 LEU A N 1
ATOM 2106 C CA . LEU A 1 296 ? 4.143 -14.894 -7.250 1.00 92.62 296 LEU A CA 1
ATOM 2107 C C . LEU A 1 296 ? 3.756 -14.216 -8.572 1.00 92.62 296 LEU A C 1
ATOM 2109 O O . LEU A 1 296 ? 3.734 -12.992 -8.650 1.00 92.62 296 LEU A O 1
ATOM 2113 N N . LYS A 1 297 ? 3.384 -14.999 -9.593 1.00 94.62 297 LYS A N 1
ATOM 2114 C CA . LYS A 1 297 ? 2.907 -14.489 -10.891 1.00 94.62 297 LYS A CA 1
ATOM 2115 C C . LYS A 1 297 ? 1.716 -13.557 -10.738 1.00 94.62 297 LYS A C 1
ATOM 2117 O O . LYS A 1 297 ? 1.745 -12.430 -11.231 1.00 94.62 297 LYS A O 1
ATOM 2122 N N . LYS A 1 298 ? 0.686 -14.021 -10.024 1.00 90.62 298 LYS A N 1
ATOM 2123 C CA . LYS A 1 298 ? -0.521 -13.235 -9.759 1.00 90.62 298 LYS A CA 1
ATOM 2124 C C . LYS A 1 298 ? -0.174 -11.923 -9.057 1.00 90.62 298 LYS A C 1
ATOM 2126 O O . LYS A 1 298 ? -0.611 -10.861 -9.489 1.00 90.62 298 LYS A O 1
ATOM 2131 N N . GLU A 1 299 ? 0.638 -11.986 -8.010 1.00 87.69 299 GLU A N 1
ATOM 2132 C CA . GLU A 1 299 ? 1.021 -10.820 -7.225 1.00 87.69 299 GLU A CA 1
ATOM 2133 C C . GLU A 1 299 ? 1.853 -9.813 -8.031 1.00 87.69 299 GLU A C 1
ATOM 2135 O O . GLU A 1 299 ? 1.558 -8.616 -8.004 1.00 87.69 299 GLU A O 1
ATOM 2140 N N . THR A 1 300 ? 2.854 -10.273 -8.784 1.00 91.94 300 THR A N 1
ATOM 2141 C CA . THR A 1 300 ? 3.656 -9.414 -9.663 1.00 91.94 300 THR A CA 1
ATOM 2142 C C . THR A 1 300 ? 2.783 -8.724 -10.710 1.00 91.94 300 THR A C 1
ATOM 2144 O O . THR A 1 300 ? 2.897 -7.510 -10.880 1.00 91.94 300 THR A O 1
ATOM 2147 N N . LEU A 1 301 ? 1.878 -9.450 -11.374 1.00 90.81 301 LEU A N 1
ATOM 2148 C CA . LEU A 1 301 ? 0.977 -8.871 -12.377 1.00 90.81 301 LEU A CA 1
ATOM 2149 C C . LEU A 1 301 ? 0.016 -7.846 -11.766 1.00 90.81 301 LEU A C 1
ATOM 2151 O O . LEU A 1 301 ? -0.089 -6.736 -12.286 1.00 90.81 301 LEU A O 1
ATOM 2155 N N . GLU A 1 302 ? -0.607 -8.158 -10.626 1.00 85.00 302 GLU A N 1
ATOM 2156 C CA . GLU A 1 302 ? -1.460 -7.202 -9.909 1.00 85.00 302 GLU A CA 1
ATOM 2157 C C . GLU A 1 302 ? -0.692 -5.931 -9.518 1.00 85.00 302 GLU A C 1
ATOM 2159 O O . GLU A 1 302 ? -1.238 -4.826 -9.569 1.00 85.00 302 GLU A O 1
ATOM 2164 N N . ARG A 1 303 ? 0.574 -6.066 -9.099 1.00 87.50 303 ARG A N 1
ATOM 2165 C CA . ARG A 1 303 ? 1.429 -4.920 -8.759 1.00 87.50 303 ARG A CA 1
ATOM 2166 C C . ARG A 1 303 ? 1.737 -4.076 -9.995 1.00 87.50 303 ARG A C 1
ATOM 2168 O O . ARG A 1 303 ? 1.681 -2.856 -9.887 1.00 87.50 303 ARG A O 1
ATOM 2175 N N . ILE A 1 304 ? 2.001 -4.691 -11.151 1.00 88.81 304 ILE A N 1
ATOM 2176 C CA . ILE A 1 304 ? 2.240 -3.983 -12.423 1.00 88.81 304 ILE A CA 1
ATOM 2177 C C . ILE A 1 304 ? 0.990 -3.251 -12.896 1.00 88.81 304 ILE A C 1
ATOM 2179 O O . ILE A 1 304 ? 1.087 -2.087 -13.281 1.00 88.81 304 ILE A O 1
ATOM 2183 N N . GLU A 1 305 ? -0.174 -3.893 -12.846 1.00 85.88 305 GLU A N 1
ATOM 2184 C CA . GLU A 1 305 ? -1.444 -3.275 -13.238 1.00 85.88 305 GLU A CA 1
ATOM 2185 C C . GLU A 1 305 ? -1.754 -2.057 -12.359 1.00 85.88 305 GLU A C 1
ATOM 2187 O O . GLU A 1 305 ? -2.105 -0.993 -12.860 1.00 85.88 305 GLU A O 1
ATOM 2192 N N . LYS A 1 306 ? -1.508 -2.170 -11.049 1.00 75.62 306 LYS A N 1
ATOM 2193 C CA . LYS A 1 306 ? -1.681 -1.067 -10.091 1.00 75.62 306 LYS A CA 1
ATOM 2194 C C . LYS A 1 306 ? -0.628 0.040 -10.227 1.00 75.62 306 LYS A C 1
ATOM 2196 O O . LYS A 1 306 ? -0.879 1.143 -9.741 1.00 75.62 306 LYS A O 1
ATOM 2201 N N . PHE A 1 307 ? 0.537 -0.250 -10.817 1.00 74.44 307 PHE A N 1
ATOM 2202 C CA . PHE A 1 307 ? 1.627 0.716 -11.035 1.00 74.44 307 PHE A CA 1
ATOM 2203 C C . PHE A 1 307 ? 1.627 1.366 -12.404 1.00 74.44 307 PHE A C 1
ATOM 2205 O O . PHE A 1 307 ? 2.200 2.442 -12.560 1.00 74.44 307 PHE A O 1
ATOM 2212 N N . SER A 1 308 ? 1.009 0.728 -13.390 1.00 71.44 308 SER A N 1
ATOM 2213 C CA . SER A 1 308 ? 0.906 1.298 -14.720 1.00 71.44 308 SER A CA 1
ATOM 2214 C C . SER A 1 308 ? 0.023 2.538 -14.612 1.00 71.44 308 SER A C 1
ATOM 2216 O O . SER A 1 308 ? -1.149 2.400 -14.248 1.00 71.44 308 SER A O 1
ATOM 2218 N N . PRO A 1 309 ? 0.545 3.756 -14.867 1.00 58.25 309 PRO A N 1
ATOM 2219 C CA . PRO A 1 309 ? -0.328 4.911 -14.971 1.00 58.25 309 PRO A CA 1
ATOM 2220 C C . PRO A 1 309 ? -1.388 4.557 -16.010 1.00 58.25 309 PRO A C 1
ATOM 2222 O O . PRO A 1 309 ? -1.051 4.037 -17.079 1.00 58.25 309 PRO A O 1
ATOM 2225 N N . ALA A 1 310 ? -2.665 4.773 -15.671 1.00 52.78 310 ALA A N 1
ATOM 2226 C CA . ALA A 1 310 ? -3.742 4.591 -16.633 1.00 52.78 310 ALA A CA 1
ATOM 2227 C C . ALA A 1 310 ? -3.318 5.298 -17.927 1.00 52.78 310 ALA A C 1
ATOM 2229 O O . ALA A 1 310 ? -2.800 6.420 -17.831 1.00 52.78 310 ALA A O 1
ATOM 2230 N N . PRO A 1 311 ? -3.441 4.648 -19.100 1.00 51.66 311 PRO A N 1
ATOM 2231 C CA . PRO A 1 311 ? -2.981 5.232 -20.348 1.00 51.66 311 PRO A CA 1
ATOM 2232 C C . PRO A 1 311 ? -3.553 6.643 -20.440 1.00 51.66 311 PRO A C 1
ATOM 2234 O O . PRO A 1 311 ? -4.772 6.819 -20.403 1.00 51.66 311 PRO A O 1
ATOM 2237 N N . VAL A 1 312 ? -2.671 7.649 -20.462 1.00 42.81 312 VAL A N 1
ATOM 2238 C CA . VAL A 1 312 ? -3.104 9.039 -20.595 1.00 42.81 312 VAL A CA 1
ATOM 2239 C C . VAL A 1 312 ? -3.896 9.089 -21.899 1.00 42.81 312 VAL A C 1
ATOM 2241 O O . VAL A 1 312 ? -3.337 8.705 -22.931 1.00 42.81 312 VAL A O 1
ATOM 2244 N N . PRO A 1 313 ? -5.182 9.490 -21.880 1.00 46.22 313 PRO A N 1
ATOM 2245 C CA . PRO A 1 313 ? -5.978 9.553 -23.094 1.00 46.22 313 PRO A CA 1
ATOM 2246 C C . PRO A 1 313 ? -5.204 10.349 -24.144 1.00 46.22 313 PRO A C 1
ATOM 2248 O O . PRO A 1 313 ? -4.757 11.467 -23.864 1.00 46.22 313 PRO A O 1
ATOM 2251 N N . ALA A 1 314 ? -5.005 9.752 -25.323 1.00 54.38 314 ALA A N 1
ATOM 2252 C CA . ALA A 1 314 ? -4.131 10.278 -26.375 1.00 54.38 314 ALA A CA 1
ATOM 2253 C C . ALA A 1 314 ? -4.472 11.730 -26.774 1.00 54.38 314 ALA A C 1
ATOM 2255 O O . ALA A 1 314 ? -3.612 12.470 -27.255 1.00 54.38 314 ALA A O 1
ATOM 2256 N N . ASP A 1 315 ? -5.700 12.162 -26.492 1.00 62.53 315 ASP A N 1
ATOM 2257 C CA . ASP A 1 315 ? -6.229 13.481 -26.819 1.00 62.53 315 ASP A CA 1
ATOM 2258 C C . ASP A 1 315 ? -5.644 14.620 -25.966 1.00 62.53 315 ASP A C 1
ATOM 2260 O O . ASP A 1 315 ? -5.673 15.774 -26.391 1.00 62.53 315 ASP A O 1
ATOM 2264 N N . LYS A 1 316 ? -5.043 14.335 -24.799 1.00 52.25 316 LYS A N 1
ATOM 2265 C CA . LYS A 1 316 ? -4.426 15.377 -23.948 1.00 52.25 316 LYS A CA 1
ATOM 2266 C C . LYS A 1 316 ? -2.959 15.675 -24.276 1.00 52.25 316 LYS A C 1
ATOM 2268 O O . LYS A 1 316 ? -2.452 16.714 -23.869 1.00 52.25 316 LYS A O 1
ATOM 2273 N N . ALA A 1 317 ? -2.282 14.830 -25.055 1.00 51.41 317 ALA A N 1
ATOM 2274 C CA . ALA A 1 317 ? -0.860 15.008 -25.374 1.00 51.41 317 ALA A CA 1
ATOM 2275 C C . ALA A 1 317 ? -0.580 16.095 -26.436 1.00 51.41 317 ALA A C 1
ATOM 2277 O O . ALA A 1 317 ? 0.579 16.437 -26.676 1.00 51.41 317 ALA A O 1
ATOM 2278 N N . LYS A 1 318 ? -1.616 16.647 -27.087 1.00 51.38 318 LYS A N 1
ATOM 2279 C CA . LYS A 1 318 ? -1.462 17.655 -28.154 1.00 51.38 318 LYS A CA 1
ATOM 2280 C C . LYS A 1 318 ? -1.602 19.112 -27.694 1.00 51.38 318 LYS A C 1
ATOM 2282 O O . LYS A 1 318 ? -1.269 19.995 -28.476 1.00 51.38 318 LYS A O 1
ATOM 2287 N N . ALA A 1 319 ? -2.048 19.382 -26.465 1.00 56.47 319 ALA A N 1
ATOM 2288 C CA . ALA A 1 319 ? -2.356 20.750 -26.030 1.00 56.47 319 ALA A CA 1
ATOM 2289 C C . ALA A 1 319 ? -1.149 21.552 -25.494 1.00 56.47 319 ALA A C 1
ATOM 2291 O O . ALA A 1 319 ? -1.217 22.774 -25.451 1.00 56.47 319 ALA A O 1
ATOM 2292 N N . ASP A 1 320 ? -0.034 20.905 -25.136 1.00 53.12 320 ASP A N 1
ATOM 2293 C CA . ASP A 1 320 ? 1.061 21.559 -24.387 1.00 53.12 320 ASP A CA 1
ATOM 2294 C C . ASP A 1 320 ? 2.258 22.024 -25.248 1.00 53.12 320 ASP A C 1
ATOM 2296 O O . ASP A 1 320 ? 3.316 22.389 -24.742 1.00 53.12 320 ASP A O 1
ATOM 2300 N N . LYS A 1 321 ? 2.136 21.998 -26.584 1.00 54.94 321 LYS A N 1
ATOM 2301 C CA . LYS A 1 321 ? 3.224 22.410 -27.501 1.00 54.94 321 LYS A CA 1
ATOM 2302 C C . LYS A 1 321 ? 2.998 23.744 -28.216 1.00 54.94 321 LYS A C 1
ATOM 2304 O O . LYS A 1 321 ? 3.828 24.117 -29.042 1.00 54.94 321 LYS A O 1
ATOM 2309 N N . SER A 1 322 ? 1.925 24.473 -27.914 1.00 53.94 322 SER A N 1
ATOM 2310 C CA . SER A 1 322 ? 1.505 25.616 -28.741 1.00 53.94 322 SER A CA 1
ATOM 2311 C C . SER A 1 322 ? 1.775 27.014 -28.174 1.00 53.94 322 SER A C 1
ATOM 2313 O O . SER A 1 322 ? 1.477 27.972 -28.877 1.00 53.94 322 SER A O 1
ATOM 2315 N N . ASP A 1 323 ? 2.393 27.176 -26.997 1.00 53.69 323 ASP A N 1
ATOM 2316 C CA . ASP A 1 323 ? 2.592 28.513 -26.400 1.00 53.69 323 ASP A CA 1
ATOM 2317 C C . ASP A 1 323 ? 4.048 28.815 -25.997 1.00 53.69 323 ASP A C 1
ATOM 2319 O O . ASP A 1 323 ? 4.381 29.022 -24.834 1.00 53.69 323 ASP A O 1
ATOM 2323 N N . LYS A 1 324 ? 4.973 28.786 -26.968 1.00 54.28 324 LYS A N 1
ATOM 2324 C CA . LYS A 1 324 ? 6.379 29.180 -26.730 1.00 54.28 324 LYS A CA 1
ATOM 2325 C C . LYS A 1 324 ? 7.017 30.012 -27.842 1.00 54.28 324 LYS A C 1
ATOM 2327 O O . LYS A 1 324 ? 8.229 29.977 -28.033 1.00 54.28 324 LYS A O 1
ATOM 2332 N N . GLY A 1 325 ? 6.221 30.781 -28.580 1.00 60.94 325 GLY A N 1
ATOM 2333 C CA . GLY A 1 325 ? 6.756 31.562 -29.692 1.00 60.94 325 GLY A CA 1
ATOM 2334 C C . GLY A 1 325 ? 5.895 32.740 -30.107 1.00 60.94 325 GLY A C 1
ATOM 2335 O O . GLY A 1 325 ? 5.345 32.711 -31.200 1.00 60.94 325 GLY A O 1
ATOM 2336 N N . LYS A 1 326 ? 5.800 33.779 -29.268 1.00 53.28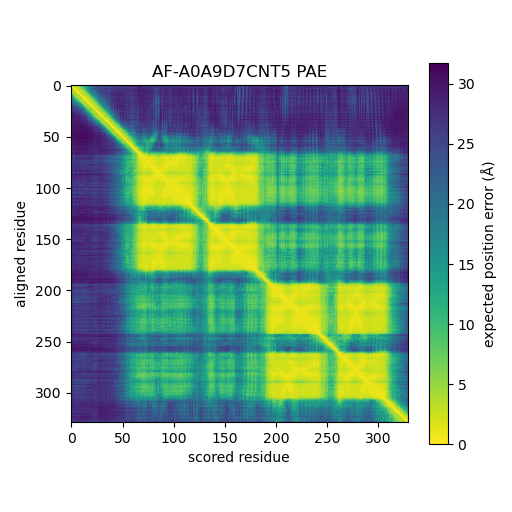 326 LYS A N 1
ATOM 2337 C CA . LYS A 1 326 ? 5.515 35.159 -29.707 1.00 53.28 326 LYS A CA 1
ATOM 2338 C C . LYS A 1 326 ? 5.757 36.143 -28.559 1.00 53.28 326 LYS A C 1
ATOM 2340 O O . LYS A 1 326 ? 4.872 36.432 -27.769 1.00 53.28 326 LYS A O 1
ATOM 2345 N N . GLY A 1 327 ? 6.979 36.653 -28.473 1.00 56.19 327 GLY A N 1
ATOM 2346 C CA . GLY A 1 327 ? 7.359 37.674 -27.499 1.00 56.19 327 GLY A CA 1
ATOM 2347 C C . GLY A 1 327 ? 8.690 38.309 -27.871 1.00 56.19 327 GLY A C 1
ATOM 2348 O O . GLY A 1 327 ? 9.655 38.189 -27.133 1.00 56.19 327 GLY A O 1
ATOM 2349 N N . GLY A 1 328 ? 8.754 38.898 -29.064 1.00 64.50 328 GLY A N 1
ATOM 2350 C CA . GLY A 1 328 ? 9.914 39.637 -29.548 1.00 64.50 328 GLY A CA 1
ATOM 2351 C C . GLY A 1 328 ? 9.473 40.714 -30.528 1.00 64.50 328 GLY A C 1
ATOM 2352 O O . GLY A 1 328 ? 9.325 40.433 -31.718 1.00 64.50 328 GLY A O 1
ATOM 2353 N N . ARG A 1 329 ? 9.225 41.913 -30.002 1.00 55.91 329 ARG A N 1
ATOM 2354 C CA . ARG A 1 329 ? 9.457 43.212 -30.640 1.00 55.91 329 ARG A CA 1
ATOM 2355 C C . ARG A 1 329 ? 9.793 44.210 -29.548 1.00 55.91 329 ARG A C 1
ATOM 2357 O O . ARG A 1 329 ? 9.112 44.142 -28.503 1.00 55.91 329 ARG A O 1
#

Mean predicted aligned error: 15.48 Å

Solvent-accessible surface area (backbone atoms only — not comparable to full-atom values): 19668 Å² total; per-residue (Å²): 140,85,84,86,85,86,86,88,88,80,92,82,87,84,82,89,82,90,82,92,90,87,87,85,83,89,85,87,88,84,86,88,83,88,83,90,81,80,92,75,90,76,76,86,75,77,83,82,81,76,78,85,75,80,77,57,73,58,71,55,75,88,59,67,85,53,52,40,60,58,33,40,76,55,39,50,57,24,36,62,48,79,44,83,41,93,73,31,29,31,39,42,37,31,26,86,51,70,68,38,18,52,48,25,36,52,24,42,50,54,49,29,54,49,24,73,70,61,53,98,77,62,70,71,79,77,81,51,83,21,71,89,43,41,52,70,40,41,75,67,52,64,68,22,44,43,46,73,45,85,45,91,43,15,25,32,39,40,36,25,44,75,48,76,87,44,35,69,56,50,51,47,50,27,50,52,26,46,59,34,71,60,34,78,34,38,71,66,15,78,81,22,59,49,74,30,30,36,67,67,43,84,81,35,48,68,50,74,45,86,51,98,75,37,34,35,40,38,35,31,32,88,42,68,70,46,11,52,51,25,39,56,18,42,51,47,48,46,56,32,38,69,40,55,60,92,70,42,59,57,62,18,74,26,57,36,45,37,82,76,52,75,45,47,76,67,32,49,64,27,51,60,47,77,44,82,47,90,37,12,33,35,31,45,35,24,46,74,47,82,89,43,46,67,57,52,50,52,51,31,49,54,27,39,62,74,60,50,73,74,80,73,62,78,79,66,76,70,72,84,78,78,88,85,84,88,91,86,132

Foldseek 3Di:
DDDDDDDDDDDDDDDDDDDDDDDDDDDDDDDDDDDDDDDDPDDDDDDDDDDDDDKFDFDDDPPCPFLQVLFLSNQGQWIWDWDDDDQFIKIDIFGDDPVSQVSQQVSLVVLQVLLVVDDPPPDPPVPSSDQLGNFLRLQRSPQWHWDWDRDVRHIMITIHHVDSVCRVVNSVSSVVSSVLVSDPLSVLLRPAQCQLQLLPQPQKAWDWDDDPQWIKIDIFHPDVVSQVSQVVSVVLQQVLLPPPLVRQDPNSNNSRLHQPRLHLARRHQWRWDWDRDVRHIMITTGHVDSVCRVVNVVSSVVSNVVSPDDPDPPVVVPPPPPPDDDDDD

Secondary structure (DSSP, 8-state):
--------------------------------------------PPPPPPP-PPPPPP--TT--SSTTTT-GGGSTT-EEEEEEETTEEEEEEE-SSHHHHHHHHHHHHHHHHHHHH--TT----SSS-STT-S-S-SS--TTEEEEEEEETTEEEEEEEESSGGGHHHHHHHHHHHHHHHH-TTTTTTTTTTTTT-GGGSTT-EEEEEE-SSSEEEEEE-SSHHHHHHHHHHHHHHHHHHHS-TTT----SSS----TT-S-SS--TTEEEEEEEETTEEEEEEEESSGGGHHHHHHHHHHHHHHHSPPPPPGGGTTSTTSSS-----

Nearest PDB structures (foldseek):
  6wxp-assembly2_D  TM=4.467E-01  e=4.711E+00  synthetic construct
  6swj-assembly1_A-2  TM=3.193E-01  e=2.026E+00  Geobacillus stearothermophilus
  5m6r-assembly1_A  TM=3.166E-01  e=2.684E+00  Homo sapiens
  7ccz-assembly1_A  TM=2.873E-01  e=2.840E+00  Homo sapiens
  2ool-assembly1_B  TM=2.504E-01  e=4.210E+00  Rhodopseudomonas palustris CGA009

Radius of gyration: 28.61 Å; Cα contacts (8 Å, |Δi|>4): 516; chains: 1; bounding box: 77×93×77 Å